Protein AF-A0A538R3Z0-F1 (afdb_monomer)

Solvent-accessible surface area (backbone atoms only — not comparable to full-atom values): 18218 Å² total; per-residue (Å²): 135,83,92,78,90,79,85,87,77,85,82,79,82,85,80,92,72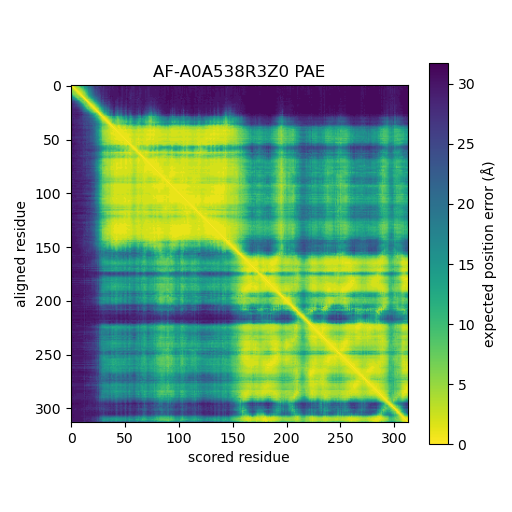,84,66,80,80,66,87,69,84,68,74,84,75,52,70,75,68,69,69,97,77,44,57,87,63,19,39,59,37,42,26,70,72,42,44,21,70,62,38,17,67,48,94,92,47,55,20,50,65,86,34,90,56,32,32,62,44,52,40,42,30,46,73,50,26,49,69,24,79,28,90,90,42,80,92,33,25,27,28,32,60,52,34,35,91,61,9,45,54,50,28,22,52,68,59,36,97,80,53,95,59,48,38,40,72,98,54,76,67,67,55,69,70,59,52,49,46,52,35,52,27,19,46,70,46,50,34,57,39,91,90,46,71,70,73,78,84,66,88,64,65,48,59,78,54,53,69,47,39,21,38,83,86,68,52,78,55,69,80,78,73,59,34,75,42,50,58,72,44,46,35,30,43,28,27,27,76,49,49,96,88,48,60,65,88,73,60,62,61,31,35,33,46,43,32,50,78,53,48,100,70,80,64,68,80,76,29,26,38,53,62,30,86,88,48,98,56,24,43,42,30,64,53,44,78,35,95,84,37,57,76,51,102,90,43,51,30,31,29,39,31,79,48,67,41,45,66,51,41,47,33,27,34,81,91,43,77,86,50,69,47,79,41,73,30,61,55,34,29,35,33,39,33,59,35,42,43,86,44,97,88,83,49,80,45,56,82,48,83,75,58,52,34,38,32,28,88

pLDDT: mean 77.22, std 17.48, range [36.06, 98.38]

Radius of gyration: 29.26 Å; Cα contacts (8 Å, |Δi|>4): 611; chains: 1; bounding box: 74×96×67 Å

Secondary structure (DSSP, 8-state):
------------------------------TT---SSPPTTSHHHHIIIIIIIIIISSTT-STTTTSSSP-SSHHHHHHHHBT-B-SS-TTSBSB-TT-GGG-HHHHHHHT-TT-SSPSSTTSPPPPHHHHHHHHHHHHTT--SSTTPPPPP---PPPPPPPEEEEETTS-B--SSS-EEE-TTPEEEEEE----SSS-GGG--EEEEEE--S--SS-PPTTPEEPS-TTSSSTTEE--EE-TTPPEETTEE--EEEEEEPPSEEEEEETTEEEEEEEEE-TT-EEEEEEEE-SBTTTB---B----EEEEE-

Mean predicted aligned error: 13.79 Å

Structure (mmCIF, N/CA/C/O backbone):
data_AF-A0A538R3Z0-F1
#
_entry.id   AF-A0A538R3Z0-F1
#
loop_
_atom_site.group_PDB
_atom_site.id
_atom_site.type_symbol
_atom_site.label_atom_id
_atom_site.label_alt_id
_atom_site.label_comp_id
_atom_site.label_asym_id
_atom_site.label_entity_id
_atom_site.label_seq_id
_atom_site.pdbx_PDB_ins_code
_atom_site.Cartn_x
_atom_site.Cartn_y
_atom_site.Cartn_z
_atom_site.occupancy
_atom_site.B_iso_or_equiv
_atom_site.auth_seq_id
_atom_site.auth_comp_id
_atom_site.auth_asym_id
_atom_site.auth_atom_id
_atom_site.pdbx_PDB_model_num
ATOM 1 N N . MET A 1 1 ? 38.428 80.169 -10.957 1.00 36.06 1 MET A N 1
ATOM 2 C CA . MET A 1 1 ? 37.911 79.569 -12.207 1.00 36.06 1 MET A CA 1
ATOM 3 C C . MET A 1 1 ? 37.823 78.062 -12.014 1.00 36.06 1 MET A C 1
ATOM 5 O O . MET A 1 1 ? 38.813 77.481 -11.608 1.00 36.06 1 MET A O 1
ATOM 9 N N . ARG A 1 2 ? 36.635 77.493 -12.267 1.00 36.91 2 ARG A N 1
ATOM 10 C CA . ARG A 1 2 ? 36.299 76.063 -12.445 1.00 36.91 2 ARG A CA 1
ATOM 11 C C . ARG A 1 2 ? 36.835 75.058 -11.411 1.00 36.91 2 ARG A C 1
ATOM 13 O O . ARG A 1 2 ? 37.917 74.509 -11.563 1.00 36.91 2 ARG A O 1
ATOM 20 N N . ALA A 1 3 ? 35.980 74.730 -10.442 1.00 37.94 3 ALA A N 1
ATOM 21 C CA . ALA A 1 3 ? 35.995 73.428 -9.788 1.00 37.94 3 ALA A CA 1
ATOM 22 C C . ALA A 1 3 ? 35.338 72.401 -10.727 1.00 37.94 3 ALA A C 1
ATOM 24 O O . ALA A 1 3 ? 34.204 72.603 -11.163 1.00 37.94 3 ALA A O 1
ATOM 25 N N . VAL A 1 4 ? 36.053 71.325 -11.052 1.00 44.25 4 VAL A N 1
ATOM 26 C CA . VAL A 1 4 ? 35.500 70.116 -11.671 1.00 44.25 4 VAL A CA 1
ATOM 27 C C . VAL A 1 4 ? 35.887 68.948 -10.779 1.00 44.25 4 VAL A C 1
ATOM 29 O O . VAL A 1 4 ? 37.048 68.777 -10.418 1.00 44.25 4 VAL A O 1
ATOM 32 N N . TRP A 1 5 ? 34.858 68.207 -10.395 1.00 42.44 5 TRP A N 1
ATOM 33 C CA . TRP A 1 5 ? 34.890 67.001 -9.589 1.00 42.44 5 TRP A CA 1
ATOM 34 C C . TRP A 1 5 ? 35.542 65.842 -10.350 1.00 42.44 5 TRP A C 1
ATOM 36 O O . TRP A 1 5 ? 35.228 65.633 -11.520 1.00 42.44 5 TRP A O 1
ATOM 46 N N . LEU A 1 6 ? 36.355 65.035 -9.665 1.00 37.78 6 LEU A N 1
ATOM 47 C CA . LEU A 1 6 ? 36.588 63.647 -10.058 1.00 37.78 6 LEU A CA 1
ATOM 48 C C . LEU A 1 6 ? 36.463 62.723 -8.844 1.00 37.78 6 LEU A C 1
ATOM 50 O O . LEU A 1 6 ? 36.950 63.022 -7.756 1.00 37.78 6 LEU A O 1
ATOM 54 N N . LEU A 1 7 ? 35.724 61.641 -9.086 1.00 39.56 7 LEU A N 1
ATOM 55 C CA . LEU A 1 7 ? 35.224 60.647 -8.148 1.00 39.56 7 LEU A CA 1
ATOM 56 C C . LEU A 1 7 ? 36.324 59.962 -7.327 1.00 39.56 7 LEU A C 1
ATOM 58 O O . LEU A 1 7 ? 37.359 59.558 -7.852 1.00 39.56 7 LEU A O 1
ATOM 62 N N . ALA A 1 8 ? 36.006 59.729 -6.055 1.00 43.22 8 ALA A N 1
ATOM 63 C CA . ALA A 1 8 ? 36.692 58.783 -5.191 1.00 43.22 8 ALA A CA 1
ATOM 64 C C . ALA A 1 8 ? 36.329 57.342 -5.590 1.00 43.22 8 ALA A C 1
ATOM 66 O O . ALA A 1 8 ? 35.176 56.931 -5.460 1.00 43.22 8 ALA A O 1
ATOM 67 N N . ALA A 1 9 ? 37.319 56.568 -6.032 1.00 41.00 9 ALA A N 1
ATOM 68 C CA . ALA A 1 9 ? 37.275 55.113 -5.974 1.00 41.00 9 ALA A CA 1
ATOM 69 C C . ALA A 1 9 ? 37.991 54.694 -4.684 1.00 41.00 9 ALA A C 1
ATOM 71 O O . ALA A 1 9 ? 39.196 54.903 -4.538 1.00 41.00 9 ALA A O 1
ATOM 72 N N . CYS A 1 10 ? 37.239 54.164 -3.719 1.00 40.28 10 CYS A N 1
ATOM 73 C CA . CYS A 1 10 ? 37.810 53.583 -2.513 1.00 40.28 10 CYS A CA 1
ATOM 74 C C . CYS A 1 10 ? 38.677 52.378 -2.889 1.00 40.28 10 CYS A C 1
ATOM 76 O O . CYS A 1 10 ? 38.174 51.345 -3.324 1.00 40.28 10 CYS A O 1
ATOM 78 N N . ALA A 1 11 ? 39.982 52.525 -2.682 1.00 49.78 11 ALA A N 1
ATOM 79 C CA . ALA A 1 11 ? 40.899 51.416 -2.517 1.00 49.78 11 ALA A CA 1
ATOM 80 C C . ALA A 1 11 ? 40.601 50.725 -1.176 1.00 49.78 11 ALA A C 1
ATOM 82 O O . ALA A 1 11 ? 40.641 51.370 -0.128 1.00 49.78 11 ALA A O 1
ATOM 83 N N . ALA A 1 12 ? 40.333 49.421 -1.206 1.00 36.16 12 ALA A N 1
ATOM 84 C CA . ALA A 1 12 ? 40.494 48.557 -0.044 1.00 36.16 12 ALA A CA 1
ATOM 85 C C . ALA A 1 12 ? 41.674 47.622 -0.321 1.00 36.16 12 ALA A C 1
ATOM 87 O O . ALA A 1 12 ? 41.620 46.774 -1.211 1.00 36.16 12 ALA A O 1
ATOM 88 N N . CYS A 1 13 ? 42.758 47.849 0.418 1.00 41.38 13 CYS A N 1
ATOM 89 C CA . CYS A 1 13 ? 43.937 46.999 0.456 1.00 41.38 13 CYS A CA 1
ATOM 90 C C . CYS A 1 13 ? 43.582 45.605 0.986 1.00 41.38 13 CYS A C 1
ATOM 92 O O . CYS A 1 13 ? 42.749 45.462 1.882 1.00 41.38 13 CYS A O 1
ATOM 94 N N . GLY A 1 14 ? 44.244 44.599 0.418 1.00 36.75 14 GLY A N 1
ATOM 95 C CA . GLY A 1 14 ? 44.091 43.201 0.778 1.00 36.75 14 GLY A CA 1
ATOM 96 C C . GLY A 1 14 ? 44.573 42.840 2.180 1.00 36.75 14 GLY A C 1
ATOM 97 O O . GLY A 1 14 ? 45.224 43.612 2.884 1.00 36.75 14 GLY A O 1
ATOM 98 N N . ASN A 1 15 ? 44.272 41.597 2.538 1.00 37.94 15 ASN A N 1
ATOM 99 C CA . ASN A 1 15 ? 45.074 40.843 3.478 1.00 37.94 15 ASN A CA 1
ATOM 100 C C . ASN A 1 15 ? 45.214 39.420 2.939 1.00 37.94 15 ASN A C 1
ATOM 102 O O . ASN A 1 15 ? 44.240 38.670 2.849 1.00 37.94 15 ASN A O 1
ATOM 106 N N . ASP A 1 16 ? 46.441 39.093 2.560 1.00 46.50 16 ASP A N 1
ATOM 107 C CA . ASP A 1 16 ? 46.867 37.794 2.080 1.00 46.50 16 ASP A CA 1
ATOM 108 C C . ASP A 1 16 ? 46.721 36.740 3.177 1.00 46.50 16 ASP A C 1
ATOM 110 O O . ASP A 1 16 ? 47.397 36.784 4.205 1.00 46.50 16 ASP A O 1
ATOM 114 N N . ARG A 1 17 ? 45.888 35.735 2.914 1.00 37.09 17 ARG A N 1
ATOM 115 C CA . ARG A 1 17 ? 46.180 34.340 3.256 1.00 37.09 17 ARG A CA 1
ATOM 116 C C . ARG A 1 17 ? 45.617 33.466 2.144 1.00 37.09 17 ARG A C 1
ATOM 118 O O . ARG A 1 17 ? 44.514 32.941 2.252 1.00 37.09 17 ARG A O 1
ATOM 125 N N . ALA A 1 18 ? 46.393 33.320 1.072 1.00 43.62 18 ALA A N 1
ATOM 126 C CA . ALA A 1 18 ? 46.257 32.174 0.188 1.00 43.62 18 ALA A CA 1
ATOM 127 C C . ALA A 1 18 ? 46.606 30.930 1.015 1.00 43.62 18 ALA A C 1
ATOM 129 O O . ALA A 1 18 ? 47.774 30.583 1.187 1.00 43.62 18 ALA A O 1
ATOM 130 N N . ALA A 1 19 ? 45.589 30.302 1.601 1.00 40.22 19 ALA A N 1
ATOM 131 C CA . ALA A 1 19 ? 45.695 28.886 1.892 1.00 40.22 19 ALA A CA 1
ATOM 132 C C . ALA A 1 19 ? 45.914 28.191 0.540 1.00 40.22 19 ALA A C 1
ATOM 134 O O . ALA A 1 19 ? 45.245 28.567 -0.429 1.00 40.22 19 ALA A O 1
ATOM 135 N N . PRO A 1 20 ? 46.849 27.234 0.426 1.00 39.47 20 PRO A N 1
ATOM 136 C CA . PRO A 1 20 ? 46.869 26.390 -0.751 1.00 39.47 20 PRO A CA 1
ATOM 137 C C . PRO A 1 20 ? 45.477 25.768 -0.838 1.00 39.47 20 PRO A C 1
ATOM 139 O O . PRO A 1 20 ? 45.013 25.155 0.126 1.00 39.47 20 PRO A O 1
ATOM 142 N N . VAL A 1 21 ? 44.792 25.995 -1.959 1.00 48.50 21 VAL A N 1
ATOM 143 C CA . VAL A 1 21 ? 43.693 25.127 -2.364 1.00 48.50 21 VAL A CA 1
ATOM 144 C C . VAL A 1 21 ? 44.371 23.776 -2.517 1.00 48.50 21 VAL A C 1
ATOM 146 O O . VAL A 1 21 ? 45.075 23.536 -3.493 1.00 48.50 21 VAL A O 1
ATOM 149 N N . GLY A 1 22 ? 44.312 22.964 -1.462 1.00 38.62 22 GLY A N 1
ATOM 150 C CA . GLY A 1 22 ? 44.536 21.546 -1.623 1.00 38.62 22 GLY A CA 1
ATOM 151 C C . GLY A 1 22 ? 43.524 21.111 -2.662 1.00 38.62 22 GLY A C 1
ATOM 152 O O . GLY A 1 22 ? 42.355 21.490 -2.551 1.00 38.62 22 GLY A O 1
ATOM 153 N N . ASP A 1 23 ? 43.991 20.402 -3.682 1.00 44.09 23 ASP A N 1
ATOM 154 C CA . ASP A 1 23 ? 43.126 19.577 -4.504 1.00 44.09 23 ASP A CA 1
ATOM 155 C C . ASP A 1 23 ? 42.416 18.629 -3.536 1.00 44.09 23 ASP A C 1
ATOM 157 O O . ASP A 1 23 ? 42.947 17.589 -3.152 1.00 44.09 23 ASP A O 1
ATOM 161 N N . ASP A 1 24 ? 41.267 19.066 -3.033 1.00 40.28 24 ASP A N 1
ATOM 162 C CA . ASP A 1 24 ? 40.292 18.199 -2.419 1.00 40.28 24 ASP A CA 1
ATOM 163 C C . ASP A 1 24 ? 39.728 17.414 -3.601 1.00 40.28 24 ASP A C 1
ATOM 165 O O . ASP A 1 24 ? 39.103 18.028 -4.477 1.00 40.28 24 ASP A O 1
ATOM 169 N N . PRO A 1 25 ? 39.970 16.096 -3.718 1.00 42.50 25 PRO A N 1
ATOM 170 C CA . PRO A 1 25 ? 39.191 15.277 -4.621 1.00 42.50 25 PRO A CA 1
ATOM 171 C C . PRO A 1 25 ? 37.816 15.150 -3.965 1.00 42.50 25 PRO A C 1
ATOM 173 O O . PRO A 1 25 ? 37.458 14.101 -3.429 1.00 42.50 25 PRO A O 1
ATOM 176 N N . GLY A 1 26 ? 37.080 16.263 -3.941 1.00 38.12 26 GLY A N 1
ATOM 177 C CA . GLY A 1 26 ? 35.678 16.282 -3.606 1.00 38.12 26 GLY A CA 1
ATOM 178 C C . GLY A 1 26 ? 35.036 15.263 -4.523 1.00 38.12 26 GLY A C 1
ATOM 179 O O . GLY A 1 26 ? 35.140 15.371 -5.743 1.00 38.12 26 GLY A O 1
ATOM 180 N N . SER A 1 27 ? 34.483 14.222 -3.916 1.00 48.69 27 SER A N 1
ATOM 181 C CA . SER A 1 27 ? 33.704 13.200 -4.589 1.00 48.69 27 SER A CA 1
ATOM 182 C C . SER A 1 27 ? 32.785 13.862 -5.611 1.00 48.69 27 SER A C 1
ATOM 184 O O . SER A 1 27 ? 31.963 14.702 -5.234 1.00 48.69 27 SER A O 1
ATOM 186 N N . ASP A 1 28 ? 32.920 13.450 -6.871 1.00 45.78 28 ASP A N 1
ATOM 187 C CA . ASP A 1 28 ? 31.998 13.666 -7.998 1.00 45.78 28 ASP A CA 1
ATOM 188 C C . ASP A 1 28 ? 30.597 13.061 -7.724 1.00 45.78 28 ASP A C 1
ATOM 190 O O . ASP A 1 28 ? 29.942 12.504 -8.601 1.00 45.78 28 ASP A O 1
ATOM 194 N N . ASP A 1 29 ? 30.098 13.154 -6.494 1.00 49.84 29 ASP A N 1
ATOM 195 C CA . ASP A 1 29 ? 28.774 12.699 -6.085 1.00 49.84 29 ASP A CA 1
ATOM 196 C C . ASP A 1 29 ? 27.734 13.772 -6.435 1.00 49.84 29 ASP A C 1
ATOM 198 O O . ASP A 1 29 ? 26.908 14.163 -5.609 1.00 49.84 29 ASP A O 1
ATOM 202 N N . ASP A 1 30 ? 27.756 14.271 -7.677 1.00 56.06 30 ASP A N 1
ATOM 203 C CA . ASP A 1 30 ? 26.537 14.837 -8.239 1.00 56.06 30 ASP A CA 1
ATOM 204 C C . ASP A 1 30 ? 25.605 13.655 -8.533 1.00 56.06 30 ASP A C 1
ATOM 206 O O . ASP A 1 30 ? 25.856 12.876 -9.459 1.00 56.06 30 ASP A O 1
ATOM 210 N N . PRO A 1 31 ? 24.497 13.491 -7.787 1.00 50.66 31 PRO A N 1
ATOM 211 C CA . PRO A 1 31 ? 23.559 12.423 -8.057 1.00 50.66 31 PRO A CA 1
ATOM 212 C C . PRO A 1 31 ? 22.945 12.564 -9.447 1.00 50.66 31 PRO A C 1
ATOM 214 O O . PRO A 1 31 ? 22.330 11.608 -9.884 1.00 50.66 31 PRO A O 1
ATOM 217 N N . LEU A 1 32 ? 23.077 13.684 -10.160 1.00 57.34 32 LEU A N 1
ATOM 218 C CA . LEU A 1 32 ? 22.638 13.871 -11.542 1.00 57.34 32 LEU A CA 1
ATOM 219 C C . LEU A 1 32 ? 23.733 13.602 -12.585 1.00 57.34 32 LEU A C 1
ATOM 221 O O . LEU A 1 32 ? 23.392 13.514 -13.767 1.00 57.34 32 LEU A O 1
ATOM 225 N N . ALA A 1 33 ? 24.993 13.418 -12.180 1.00 62.31 33 ALA A N 1
ATOM 226 C CA . ALA A 1 33 ? 26.071 13.109 -13.108 1.00 62.31 33 ALA A CA 1
ATOM 227 C C . ALA A 1 33 ? 25.805 11.781 -13.829 1.00 62.31 33 ALA A C 1
ATOM 229 O O . ALA A 1 33 ? 25.334 10.792 -13.251 1.00 62.31 33 ALA A O 1
ATOM 230 N N . VAL A 1 34 ? 26.093 11.782 -15.126 1.00 64.38 34 VAL A N 1
ATOM 231 C CA . VAL A 1 34 ? 26.069 10.606 -15.993 1.00 64.38 34 VAL A CA 1
ATOM 232 C C . VAL A 1 34 ? 27.496 10.413 -16.472 1.00 64.38 34 VAL A C 1
ATOM 234 O O . VAL A 1 34 ? 28.103 11.357 -16.969 1.00 64.38 34 VAL A O 1
ATOM 237 N N . SER A 1 35 ? 28.041 9.212 -16.292 1.00 66.94 35 SER A N 1
ATOM 238 C CA . SER A 1 35 ? 29.385 8.897 -16.778 1.00 66.94 35 SER A CA 1
ATOM 239 C C . SER A 1 35 ? 29.469 9.073 -18.298 1.00 66.94 35 SER A C 1
ATOM 241 O O . SER A 1 35 ? 28.576 8.625 -19.017 1.00 66.94 35 SER A O 1
ATOM 243 N N . ASP A 1 36 ? 30.568 9.648 -18.794 1.00 70.19 36 ASP A N 1
ATOM 244 C CA . ASP A 1 36 ? 30.838 9.780 -20.236 1.00 70.19 36 ASP A CA 1
ATOM 245 C C . ASP A 1 36 ? 30.996 8.420 -20.948 1.00 70.19 36 ASP A C 1
ATOM 247 O O . ASP A 1 36 ? 30.851 8.325 -22.169 1.00 70.19 36 ASP A O 1
ATOM 251 N N . ALA A 1 37 ? 31.278 7.349 -20.196 1.00 78.25 37 ALA A N 1
ATOM 252 C CA . ALA A 1 37 ? 31.388 5.980 -20.694 1.00 78.25 37 ALA A CA 1
ATOM 253 C C . ALA A 1 37 ? 30.693 5.005 -19.724 1.00 78.25 37 ALA A C 1
ATOM 255 O O . ALA A 1 37 ? 31.366 4.294 -18.968 1.00 78.25 37 ALA A O 1
ATOM 256 N N . PRO A 1 38 ? 29.348 4.965 -19.712 1.00 82.81 38 PRO A N 1
ATOM 257 C CA . PRO A 1 38 ? 28.616 4.161 -18.749 1.00 82.81 38 PRO A CA 1
ATOM 258 C C . PRO A 1 38 ? 28.855 2.665 -19.014 1.00 82.81 38 PRO A C 1
ATOM 260 O O . PRO A 1 38 ? 28.851 2.230 -20.172 1.00 82.81 38 PRO A O 1
ATOM 263 N N . PRO A 1 39 ? 29.058 1.841 -17.971 1.00 84.50 39 PRO A N 1
ATOM 264 C CA . PRO A 1 39 ? 29.275 0.413 -18.158 1.00 84.50 39 PRO A CA 1
ATOM 265 C C . PRO A 1 39 ? 28.088 -0.261 -18.862 1.00 84.50 39 PRO A C 1
ATOM 267 O O . PRO A 1 39 ? 26.940 0.024 -18.506 1.00 84.50 39 PRO A O 1
ATOM 270 N N . PRO A 1 40 ? 28.326 -1.177 -19.820 1.00 88.12 40 PRO A N 1
ATOM 271 C CA . PRO A 1 40 ? 27.247 -1.845 -20.538 1.00 88.12 40 PRO A CA 1
ATOM 272 C C . PRO A 1 40 ? 26.260 -2.548 -19.600 1.00 88.12 40 PRO A C 1
ATOM 274 O O . PRO A 1 40 ? 26.663 -3.290 -18.706 1.00 88.12 40 PRO A O 1
ATOM 277 N N . GLY A 1 41 ? 24.965 -2.318 -19.812 1.00 87.69 41 GLY A N 1
ATOM 278 C CA . GLY A 1 41 ? 23.885 -2.889 -19.000 1.00 87.69 41 GLY A CA 1
ATOM 279 C C . GLY A 1 41 ? 23.646 -2.194 -17.655 1.00 87.69 41 GLY A C 1
ATOM 280 O O . GLY A 1 41 ? 22.739 -2.590 -16.929 1.00 87.69 41 GLY A O 1
ATOM 281 N N . SER A 1 42 ? 24.413 -1.153 -17.319 1.00 90.06 42 SER A N 1
ATOM 282 C CA . SER A 1 42 ? 24.097 -0.272 -16.189 1.00 90.06 42 SER A CA 1
ATOM 283 C C . SER A 1 42 ? 22.867 0.594 -16.474 1.00 90.06 42 SER A C 1
ATOM 285 O O . SER A 1 42 ? 22.466 0.758 -17.630 1.00 90.06 42 SER A O 1
ATOM 287 N N . LEU A 1 43 ? 22.279 1.194 -15.434 1.00 92.44 43 LEU A N 1
ATOM 288 C CA . LEU A 1 43 ? 21.173 2.129 -15.635 1.00 92.44 43 LEU A CA 1
ATOM 289 C C . LEU A 1 43 ? 21.614 3.347 -16.454 1.00 92.44 43 LEU A C 1
ATOM 291 O O . LEU A 1 43 ? 20.865 3.792 -17.320 1.00 92.44 43 LEU A O 1
ATOM 295 N N . ASP A 1 44 ? 22.826 3.849 -16.220 1.00 90.38 44 ASP A N 1
ATOM 296 C CA . ASP A 1 44 ? 23.375 4.997 -16.949 1.00 90.38 44 ASP A CA 1
ATOM 297 C C . ASP A 1 44 ? 23.566 4.703 -18.452 1.00 90.38 44 ASP A C 1
ATOM 299 O O . ASP A 1 44 ? 23.471 5.611 -19.273 1.00 90.38 44 ASP A O 1
ATOM 303 N N . ASP A 1 45 ? 23.760 3.437 -18.836 1.00 91.69 45 ASP A N 1
ATOM 304 C CA . ASP A 1 45 ? 23.814 2.989 -20.236 1.00 91.69 45 ASP A CA 1
ATOM 305 C C . ASP A 1 45 ? 22.409 2.710 -20.811 1.00 91.69 45 ASP A C 1
ATOM 307 O O . ASP A 1 45 ? 22.063 3.127 -21.921 1.00 91.69 45 ASP A O 1
ATOM 311 N N . LEU A 1 46 ? 21.550 2.029 -20.048 1.00 94.94 46 LEU A N 1
ATOM 312 C CA . LEU A 1 46 ? 20.195 1.665 -20.477 1.00 94.94 46 LEU A CA 1
ATOM 313 C C . LEU A 1 46 ? 19.267 2.876 -20.594 1.00 94.94 46 LEU A C 1
ATOM 315 O O . LEU A 1 46 ? 18.401 2.908 -21.472 1.00 94.94 46 LEU A O 1
ATOM 319 N N . HIS A 1 47 ? 19.431 3.879 -19.735 1.00 93.81 47 HIS A N 1
ATOM 320 C CA . HIS A 1 47 ? 18.576 5.060 -19.697 1.00 93.81 47 HIS A CA 1
ATOM 321 C C . HIS A 1 47 ? 18.567 5.829 -21.025 1.00 93.81 47 HIS A C 1
ATOM 323 O O . HIS A 1 47 ? 17.496 5.902 -21.633 1.00 93.81 47 HIS A O 1
ATOM 329 N N . PRO A 1 48 ? 19.698 6.331 -21.556 1.00 90.88 48 PRO A N 1
ATOM 330 C CA . PRO A 1 48 ? 19.695 7.047 -22.827 1.00 90.88 48 PRO A CA 1
ATOM 331 C C . PRO A 1 48 ? 19.347 6.138 -24.012 1.00 90.88 48 PRO A C 1
ATOM 333 O O . PRO A 1 48 ? 18.809 6.614 -25.014 1.00 90.88 48 PRO A O 1
ATOM 336 N N . ARG A 1 49 ? 19.628 4.828 -23.935 1.00 91.94 49 ARG A N 1
ATOM 337 C CA . ARG A 1 49 ? 19.310 3.878 -25.014 1.00 91.94 49 ARG A CA 1
ATOM 338 C C . ARG A 1 49 ? 17.826 3.540 -25.097 1.00 91.94 49 ARG A C 1
ATOM 340 O O . ARG A 1 49 ? 17.327 3.385 -26.209 1.00 91.94 49 ARG A O 1
ATOM 347 N N . ILE A 1 50 ? 17.146 3.450 -23.957 1.00 94.56 50 ILE A N 1
ATOM 348 C CA . ILE A 1 50 ? 15.800 2.882 -23.846 1.00 94.56 50 ILE A CA 1
ATOM 349 C C . ILE A 1 50 ? 14.846 3.877 -23.178 1.00 94.56 50 ILE A C 1
ATOM 351 O O . ILE A 1 50 ? 13.936 4.388 -23.830 1.00 94.56 50 ILE A O 1
ATOM 355 N N . LEU A 1 51 ? 15.049 4.170 -21.890 1.00 93.50 51 LEU A N 1
ATOM 356 C CA . LEU A 1 51 ? 14.073 4.887 -21.059 1.00 93.50 51 LEU A CA 1
ATOM 357 C C . LEU A 1 51 ? 13.874 6.337 -21.511 1.00 93.50 51 LEU A C 1
ATOM 359 O O . LEU A 1 51 ? 12.741 6.773 -21.701 1.00 93.50 51 LEU A O 1
ATOM 363 N N . ALA A 1 52 ? 14.958 7.065 -21.773 1.00 90.75 52 ALA A N 1
ATOM 364 C CA . ALA A 1 52 ? 14.887 8.414 -22.317 1.00 90.75 52 ALA A CA 1
ATOM 365 C C . ALA A 1 52 ? 14.180 8.412 -23.677 1.00 90.75 52 ALA A C 1
ATOM 367 O O . ALA A 1 52 ? 13.248 9.172 -23.901 1.00 90.75 52 ALA A O 1
ATOM 368 N N . LYS A 1 53 ? 14.552 7.514 -24.590 1.00 89.94 53 LYS A N 1
ATOM 369 C CA . LYS A 1 53 ? 13.984 7.512 -25.948 1.00 89.94 53 LYS A CA 1
ATOM 370 C C . LYS A 1 53 ? 12.513 7.117 -25.999 1.00 89.94 53 LYS A C 1
ATOM 372 O O . LYS A 1 53 ? 11.812 7.559 -26.900 1.00 89.94 53 LYS A O 1
ATOM 377 N N . ARG A 1 54 ? 12.062 6.253 -25.087 1.00 91.44 54 ARG A N 1
ATOM 378 C CA . ARG A 1 54 ? 10.739 5.615 -25.170 1.00 91.44 54 ARG A CA 1
ATOM 379 C C . ARG A 1 54 ? 9.764 6.073 -24.089 1.00 91.44 54 ARG A C 1
ATOM 381 O O . ARG A 1 54 ? 8.569 5.858 -24.262 1.00 91.44 54 ARG A O 1
ATOM 388 N N . CYS A 1 55 ? 10.240 6.719 -23.020 1.00 89.94 55 CYS A N 1
ATOM 389 C CA . CYS A 1 55 ? 9.413 7.055 -21.856 1.00 89.94 55 CYS A CA 1
ATOM 390 C C . CYS A 1 55 ? 9.461 8.532 -21.416 1.00 89.94 55 CYS A C 1
ATOM 392 O O . CYS A 1 55 ? 8.459 9.006 -20.878 1.00 89.94 55 CYS A O 1
ATOM 394 N N . SER A 1 56 ? 10.568 9.268 -21.608 1.00 89.94 56 SER A N 1
ATOM 395 C CA . SER A 1 56 ? 10.737 10.603 -20.983 1.00 89.94 56 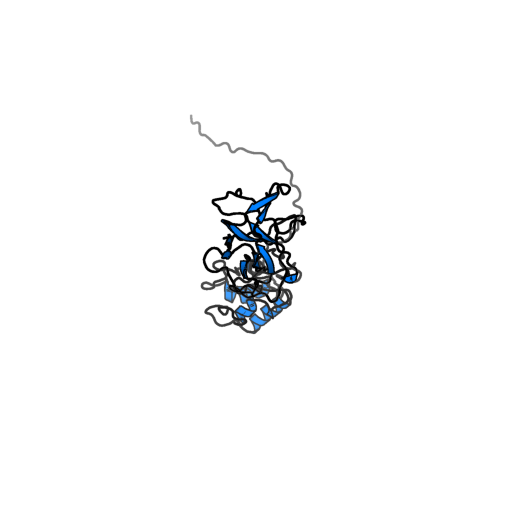SER A CA 1
ATOM 396 C C . SER A 1 56 ? 11.382 11.707 -21.836 1.00 89.94 56 SER A C 1
ATOM 398 O O . SER A 1 56 ? 11.206 12.886 -21.553 1.00 89.94 56 SER A O 1
ATOM 400 N N . GLY A 1 57 ? 12.124 11.378 -22.885 1.00 76.38 57 GLY A N 1
ATOM 401 C CA . GLY A 1 57 ? 13.040 12.300 -23.568 1.00 76.38 57 GLY A CA 1
ATOM 402 C C . GLY A 1 57 ? 12.488 13.003 -24.808 1.00 76.38 57 GLY A C 1
ATOM 403 O O . GLY A 1 57 ? 13.249 13.682 -25.494 1.00 76.38 57 GLY A O 1
ATOM 404 N N . GLN A 1 58 ? 11.203 12.841 -25.143 1.00 73.19 58 GLN A N 1
ATOM 405 C CA . GLN A 1 58 ? 10.597 13.419 -26.350 1.00 73.19 58 GLN A CA 1
ATOM 406 C C . GLN A 1 58 ? 9.228 14.060 -26.063 1.00 73.19 58 GLN A C 1
ATOM 408 O O . GLN A 1 58 ? 8.505 13.588 -25.180 1.00 73.19 58 GLN A O 1
ATOM 413 N N . PRO A 1 59 ? 8.837 15.117 -26.805 1.00 66.56 59 PRO A N 1
ATOM 414 C CA . PRO A 1 59 ? 7.496 15.691 -26.719 1.00 66.56 59 PRO A CA 1
ATOM 415 C C . PRO A 1 59 ? 6.410 14.633 -26.958 1.00 66.56 59 PRO A C 1
ATOM 417 O O . PRO A 1 59 ? 6.485 13.876 -27.921 1.00 66.56 59 PRO A O 1
ATOM 420 N N . GLY A 1 60 ? 5.400 14.589 -26.085 1.00 71.00 60 GLY A N 1
ATOM 421 C CA . GLY A 1 60 ? 4.330 13.582 -26.118 1.00 71.00 60 GLY A CA 1
ATOM 422 C C . GLY A 1 60 ? 4.565 12.367 -25.213 1.00 71.00 60 GLY A C 1
ATOM 423 O O . GLY A 1 60 ? 3.631 11.603 -24.992 1.00 71.00 60 GLY A O 1
ATOM 424 N N . LEU A 1 61 ? 5.764 12.211 -24.639 1.00 80.44 61 LEU A N 1
ATOM 425 C CA . LEU A 1 61 ? 6.043 11.206 -23.611 1.00 80.44 61 LEU A CA 1
ATOM 426 C C . LEU A 1 61 ? 5.733 11.741 -22.203 1.00 80.44 61 LEU A C 1
ATOM 428 O O . LEU A 1 61 ? 5.844 12.939 -21.940 1.00 80.44 61 LEU A O 1
ATOM 432 N N . CYS A 1 62 ? 5.338 10.847 -21.293 1.00 84.12 62 CYS A N 1
ATOM 433 C CA . CYS A 1 62 ? 4.729 11.232 -20.015 1.00 84.12 62 CYS A CA 1
ATOM 434 C C . CYS A 1 62 ? 5.717 11.320 -18.836 1.00 84.12 62 CYS A C 1
ATOM 436 O O . CYS A 1 62 ? 5.527 12.132 -17.934 1.00 84.12 62 CYS A O 1
ATOM 438 N N . HIS A 1 63 ? 6.789 10.526 -18.817 1.00 90.44 63 HIS A N 1
ATOM 439 C CA . HIS A 1 63 ? 7.626 10.357 -17.621 1.00 90.44 63 HIS A CA 1
ATOM 440 C C . HIS A 1 63 ? 8.794 11.350 -17.530 1.00 90.44 63 HIS A C 1
ATOM 442 O O . HIS A 1 63 ? 9.918 10.984 -17.200 1.00 90.44 63 HIS A O 1
ATOM 448 N N . ASN A 1 64 ? 8.553 12.619 -17.847 1.00 84.88 64 ASN A N 1
ATOM 449 C CA . ASN A 1 64 ? 9.573 13.675 -17.903 1.00 84.88 64 ASN A CA 1
ATOM 450 C C . ASN A 1 64 ? 9.472 14.695 -16.754 1.00 84.88 64 ASN A C 1
ATOM 452 O O . ASN A 1 64 ? 10.009 15.797 -16.852 1.00 84.88 64 ASN A O 1
ATOM 456 N N . GLY A 1 65 ? 8.748 14.343 -15.689 1.00 80.88 65 GLY A N 1
ATOM 457 C CA . GLY A 1 65 ? 8.430 15.225 -14.564 1.00 80.88 65 GLY A CA 1
ATOM 458 C C . GLY A 1 65 ? 7.024 15.826 -14.619 1.00 80.88 65 GLY A C 1
ATOM 459 O O . GLY A 1 65 ? 6.597 16.430 -13.643 1.00 80.88 65 GLY A O 1
ATOM 460 N N . GLN A 1 66 ? 6.281 15.638 -15.717 1.00 80.94 66 GLN A N 1
ATOM 461 C CA . GLN A 1 66 ? 4.842 15.938 -15.756 1.00 80.94 66 GLN A CA 1
ATOM 462 C C . GLN A 1 66 ? 4.003 14.855 -15.060 1.00 80.94 66 GLN A C 1
ATOM 464 O O . GLN A 1 66 ? 2.972 15.161 -14.467 1.00 80.94 66 GLN A O 1
ATOM 469 N N . PHE A 1 67 ? 4.454 13.598 -15.113 1.00 78.62 67 PHE A N 1
ATOM 470 C CA . PHE A 1 67 ? 3.820 12.461 -14.451 1.00 78.62 67 PHE A CA 1
ATOM 471 C C . PHE A 1 67 ? 4.853 11.630 -13.685 1.00 78.62 67 PHE A C 1
ATOM 473 O O . PHE A 1 67 ? 5.992 11.471 -14.126 1.00 78.62 67 PHE A O 1
ATOM 480 N N . GLU A 1 68 ? 4.428 11.074 -12.554 1.00 80.69 68 GLU A N 1
ATOM 481 C CA . GLU A 1 68 ? 5.204 10.125 -11.754 1.00 80.69 68 GLU A CA 1
ATOM 482 C C . GLU A 1 68 ? 5.149 8.701 -12.351 1.00 80.69 68 GLU A C 1
ATOM 484 O O . GLU A 1 68 ? 4.088 8.291 -12.832 1.00 80.69 68 GLU A O 1
ATOM 489 N N . PRO A 1 69 ? 6.237 7.902 -12.292 1.00 88.31 69 PRO A N 1
ATOM 490 C CA . PRO A 1 69 ? 7.606 8.274 -11.907 1.00 88.31 69 PRO A CA 1
ATOM 491 C C . PRO A 1 69 ? 8.272 9.252 -12.881 1.00 88.31 69 PRO A C 1
ATOM 493 O O . PRO A 1 69 ? 8.042 9.172 -14.089 1.00 88.31 69 PRO A O 1
ATOM 496 N N . ASN A 1 70 ? 9.161 10.109 -12.372 1.00 88.81 70 ASN A N 1
ATOM 497 C CA . ASN A 1 70 ? 10.033 10.927 -13.214 1.00 88.81 70 ASN A CA 1
ATOM 498 C C . ASN A 1 70 ? 11.255 10.125 -13.696 1.00 88.81 70 ASN A C 1
ATOM 500 O O . ASN A 1 70 ? 12.097 9.715 -12.900 1.00 88.81 70 ASN A O 1
ATOM 504 N N . LEU A 1 71 ? 11.360 9.929 -15.011 1.00 92.69 71 LEU A N 1
ATOM 505 C CA . LEU A 1 71 ? 12.406 9.148 -15.675 1.00 92.69 71 LEU A CA 1
ATOM 506 C C . LEU A 1 71 ? 13.298 10.022 -16.577 1.00 92.69 71 LEU A C 1
ATOM 508 O O . LEU A 1 71 ? 13.917 9.518 -17.516 1.00 92.69 71 LEU A O 1
ATOM 512 N N . SER A 1 72 ? 13.332 11.343 -16.376 1.00 88.56 72 SER A N 1
ATOM 513 C CA . SER A 1 72 ? 14.028 12.274 -17.282 1.00 88.56 72 SER A CA 1
ATOM 514 C C . SER A 1 72 ? 15.554 12.140 -17.266 1.00 88.56 72 SER A C 1
ATOM 516 O O . SER A 1 72 ? 16.198 12.405 -18.278 1.00 88.56 72 SER A O 1
ATOM 518 N N . THR A 1 73 ? 16.133 11.664 -16.163 1.00 87.50 73 THR A N 1
ATOM 519 C CA . THR A 1 73 ? 17.572 11.381 -16.024 1.00 87.50 73 THR A CA 1
ATOM 520 C C . THR A 1 73 ? 17.792 9.988 -15.424 1.00 87.50 73 THR A C 1
ATOM 522 O O . THR A 1 73 ? 16.859 9.444 -14.815 1.00 87.50 73 THR A O 1
ATOM 525 N N . PRO A 1 74 ? 18.994 9.388 -15.547 1.00 88.06 74 PRO A N 1
ATOM 526 C CA . PRO A 1 74 ? 19.307 8.124 -14.873 1.00 88.06 74 PRO A CA 1
ATOM 527 C C . PRO A 1 74 ? 19.130 8.230 -13.357 1.00 88.06 74 PRO A C 1
ATOM 529 O O . PRO A 1 74 ? 18.570 7.342 -12.723 1.00 88.06 74 PRO A O 1
ATOM 532 N N . ALA A 1 75 ? 19.507 9.376 -12.795 1.00 84.75 75 ALA A N 1
ATOM 533 C CA . ALA A 1 75 ? 19.349 9.698 -11.387 1.00 84.75 75 ALA A CA 1
ATOM 534 C C . ALA A 1 75 ? 17.910 9.670 -10.895 1.00 84.75 75 ALA A C 1
ATOM 536 O O . ALA A 1 75 ? 17.591 9.002 -9.913 1.00 84.75 75 ALA A O 1
ATOM 537 N N . LEU A 1 76 ? 17.043 10.403 -11.592 1.00 86.44 76 LEU A N 1
ATOM 538 C CA . LEU A 1 76 ? 15.634 10.486 -11.249 1.00 86.44 76 LEU A CA 1
ATOM 539 C C . LEU A 1 76 ? 14.983 9.127 -11.486 1.00 86.44 76 LEU A C 1
ATOM 541 O O . LEU A 1 76 ? 14.310 8.616 -10.602 1.00 86.44 76 LEU A O 1
ATOM 545 N N . THR A 1 77 ? 15.308 8.465 -12.597 1.00 91.19 77 THR A N 1
ATOM 546 C CA . THR A 1 77 ? 14.878 7.087 -12.844 1.00 91.19 77 THR A CA 1
ATOM 547 C C . THR A 1 77 ? 15.201 6.192 -11.654 1.00 91.19 77 THR A C 1
ATOM 549 O O . THR A 1 77 ? 14.294 5.588 -11.091 1.00 91.19 77 THR A O 1
ATOM 552 N N . TYR A 1 78 ? 16.464 6.161 -11.225 1.00 89.62 78 TYR A N 1
ATOM 553 C CA . TYR A 1 78 ? 16.910 5.355 -10.095 1.00 89.62 78 TYR A CA 1
ATOM 554 C C . TYR A 1 78 ? 16.121 5.678 -8.823 1.00 89.62 78 TYR A C 1
ATOM 556 O O . TYR A 1 78 ? 15.521 4.790 -8.217 1.00 89.62 78 TYR A O 1
ATOM 564 N N . ALA A 1 79 ? 16.059 6.965 -8.469 1.00 84.94 79 ALA A N 1
ATOM 565 C CA . ALA A 1 79 ? 15.424 7.454 -7.252 1.00 84.94 79 ALA A CA 1
ATOM 566 C C . ALA A 1 79 ? 13.909 7.203 -7.202 1.00 84.94 79 ALA A C 1
ATOM 568 O O . ALA A 1 79 ? 13.365 7.035 -6.110 1.00 84.94 79 ALA A O 1
ATOM 569 N N . TYR A 1 80 ? 13.229 7.169 -8.351 1.00 87.00 80 TYR A N 1
ATOM 570 C CA . TYR A 1 80 ? 11.772 7.050 -8.436 1.00 87.00 80 TYR A CA 1
ATOM 571 C C . TYR A 1 80 ? 11.259 5.636 -8.726 1.00 87.00 80 TYR A C 1
ATOM 573 O O . TYR A 1 80 ? 10.052 5.401 -8.574 1.00 87.00 80 TYR A O 1
ATOM 581 N N . VAL A 1 81 ? 12.116 4.690 -9.127 1.00 91.31 81 VAL A N 1
ATOM 582 C CA . VAL A 1 81 ? 11.670 3.324 -9.467 1.00 91.31 81 VAL A CA 1
ATOM 583 C C . VAL A 1 81 ? 12.328 2.221 -8.650 1.00 91.31 81 VAL A C 1
ATOM 585 O O . VAL A 1 81 ? 11.647 1.246 -8.330 1.00 91.31 81 VAL A O 1
ATOM 588 N N . VAL A 1 82 ? 13.605 2.339 -8.286 1.00 91.31 82 VAL A N 1
ATOM 589 C CA . VAL A 1 82 ? 14.316 1.234 -7.631 1.00 91.31 82 VAL A CA 1
ATOM 590 C C . VAL A 1 82 ? 13.980 1.210 -6.145 1.00 91.31 82 VAL A C 1
ATOM 592 O O . VAL A 1 82 ? 14.192 2.194 -5.440 1.00 91.31 82 VAL A O 1
ATOM 595 N N . GLY A 1 83 ? 13.415 0.095 -5.672 1.00 85.50 83 GLY A N 1
ATOM 596 C CA . GLY A 1 83 ? 12.975 -0.028 -4.280 1.00 85.50 83 GLY A CA 1
ATOM 597 C C . GLY A 1 83 ? 11.826 0.923 -3.940 1.00 85.50 83 GLY A C 1
ATOM 598 O O . GLY A 1 83 ? 11.766 1.450 -2.834 1.00 85.50 83 GLY A O 1
ATOM 599 N N . ARG A 1 84 ? 10.962 1.237 -4.916 1.00 84.81 84 ARG A N 1
ATOM 600 C CA . ARG A 1 84 ? 9.816 2.134 -4.715 1.00 84.81 84 ARG A CA 1
ATOM 601 C C . ARG A 1 84 ? 8.495 1.389 -4.832 1.00 84.81 84 ARG A C 1
ATOM 603 O O . ARG A 1 84 ? 8.318 0.689 -5.829 1.00 84.81 84 ARG A O 1
ATOM 610 N N . PRO A 1 85 ? 7.552 1.585 -3.898 1.00 81.31 85 PRO A N 1
ATOM 611 C CA . PRO A 1 85 ? 6.189 1.081 -4.004 1.00 81.31 85 PRO A CA 1
ATOM 612 C C . PRO A 1 85 ? 5.520 1.436 -5.330 1.00 81.31 85 PRO A C 1
ATOM 614 O O . PRO A 1 85 ? 5.638 2.555 -5.852 1.00 81.31 85 PRO A O 1
ATOM 617 N N . SER A 1 86 ? 4.783 0.485 -5.891 1.00 84.69 86 SER A N 1
ATOM 618 C CA . SER A 1 86 ? 3.873 0.775 -6.989 1.00 84.69 86 SER A CA 1
ATOM 619 C C . SER A 1 86 ? 2.555 1.321 -6.452 1.00 84.69 86 SER A C 1
ATOM 621 O O . SER A 1 86 ? 1.969 0.774 -5.528 1.00 84.69 86 SER A O 1
ATOM 623 N N . ILE A 1 87 ? 2.058 2.385 -7.083 1.00 81.56 87 ILE A N 1
ATOM 624 C CA . ILE A 1 87 ? 0.739 2.959 -6.769 1.00 81.56 87 ILE A CA 1
ATOM 625 C C . ILE A 1 87 ? -0.378 2.104 -7.389 1.00 81.56 87 ILE A C 1
ATOM 627 O O . ILE A 1 87 ? -1.496 2.062 -6.892 1.00 81.56 87 ILE A O 1
ATOM 631 N N . GLU A 1 88 ? -0.086 1.410 -8.489 1.00 84.00 88 GLU A N 1
ATOM 632 C CA . GLU A 1 88 ? -1.070 0.589 -9.201 1.00 84.00 88 GLU A CA 1
ATOM 633 C C . GLU A 1 88 ? -1.157 -0.845 -8.666 1.00 84.00 88 GLU A C 1
ATOM 635 O O . GLU A 1 88 ? -2.194 -1.499 -8.779 1.00 84.00 88 GLU A O 1
ATOM 640 N N . LYS A 1 89 ? -0.048 -1.356 -8.130 1.00 85.44 89 LYS A N 1
ATOM 641 C CA . LYS A 1 89 ? 0.086 -2.717 -7.606 1.00 85.44 89 LYS A CA 1
ATOM 642 C C . LYS A 1 89 ? 0.649 -2.618 -6.202 1.00 85.44 89 LYS A C 1
ATOM 644 O O . LYS A 1 89 ? 1.861 -2.644 -6.028 1.00 85.44 89 LYS A O 1
ATOM 649 N N . LEU A 1 90 ? -0.246 -2.446 -5.237 1.00 75.56 90 LEU A N 1
ATOM 650 C CA . LEU A 1 90 ? 0.102 -2.169 -3.841 1.00 75.56 90 LEU A CA 1
ATOM 651 C C . LEU A 1 90 ? 0.914 -3.303 -3.189 1.00 75.56 90 LEU A C 1
ATOM 653 O O . LEU A 1 90 ? 1.590 -3.080 -2.201 1.00 75.56 90 LEU A O 1
ATOM 657 N N . ASP A 1 91 ? 0.927 -4.495 -3.785 1.00 74.31 91 ASP A N 1
ATOM 658 C CA . ASP A 1 91 ? 1.702 -5.658 -3.350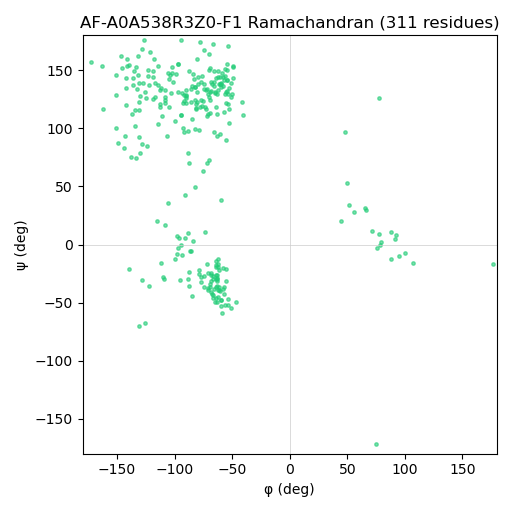 1.00 74.31 91 ASP A CA 1
ATOM 659 C C . ASP A 1 91 ? 3.101 -5.761 -3.997 1.00 74.31 91 ASP A C 1
ATOM 661 O O . ASP A 1 91 ? 3.778 -6.784 -3.858 1.00 74.31 91 ASP A O 1
ATOM 665 N N . ARG A 1 92 ? 3.538 -4.759 -4.780 1.00 83.88 92 ARG A N 1
ATOM 666 C CA . ARG A 1 92 ? 4.777 -4.833 -5.578 1.00 83.88 92 ARG A CA 1
ATOM 667 C C . ARG A 1 92 ? 5.579 -3.535 -5.626 1.00 83.88 92 ARG A C 1
ATOM 669 O O . ARG A 1 92 ? 5.048 -2.427 -5.608 1.00 83.88 92 ARG A O 1
ATOM 676 N N . LEU A 1 93 ? 6.886 -3.689 -5.835 1.00 87.88 93 LEU A N 1
ATOM 677 C CA . LEU A 1 93 ? 7.794 -2.585 -6.142 1.00 87.88 93 LEU A CA 1
ATOM 678 C C . LEU A 1 93 ? 7.786 -2.262 -7.645 1.00 87.88 93 LEU A C 1
ATOM 680 O O . LEU A 1 93 ? 7.677 -3.151 -8.494 1.00 87.88 93 LEU A O 1
ATOM 684 N N . ARG A 1 94 ? 7.964 -0.980 -7.985 1.00 92.50 94 ARG A N 1
ATOM 685 C CA . ARG A 1 94 ? 8.179 -0.488 -9.356 1.00 92.50 94 ARG A CA 1
ATOM 686 C C . ARG A 1 94 ? 9.350 -1.228 -10.003 1.00 92.50 94 ARG A C 1
ATOM 688 O O . ARG A 1 94 ? 9.180 -1.823 -11.066 1.00 92.50 94 ARG A O 1
ATOM 695 N N . VAL A 1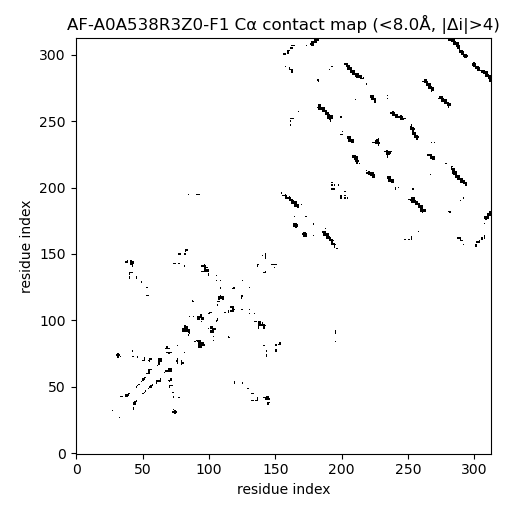 95 ? 10.489 -1.261 -9.316 1.00 93.88 95 VAL A N 1
ATOM 696 C CA . VAL A 1 95 ? 11.622 -2.152 -9.581 1.00 93.88 95 VAL A CA 1
ATOM 697 C C . VAL A 1 95 ? 12.047 -2.802 -8.267 1.00 93.88 95 VAL A C 1
ATOM 699 O O . VAL A 1 95 ? 12.376 -2.106 -7.306 1.00 93.88 95 VAL A O 1
ATOM 702 N N . ARG A 1 96 ? 12.044 -4.137 -8.239 1.00 91.50 96 ARG A N 1
ATOM 703 C CA . ARG A 1 96 ? 12.542 -4.977 -7.146 1.00 91.50 96 ARG A CA 1
ATOM 704 C C . ARG A 1 96 ? 13.951 -5.467 -7.505 1.00 91.50 96 ARG A C 1
ATOM 706 O O . ARG A 1 96 ? 14.063 -6.339 -8.365 1.00 91.50 96 ARG A O 1
ATOM 713 N N . PRO A 1 97 ? 15.016 -4.937 -6.876 1.00 91.19 97 PRO A N 1
ATOM 714 C CA . PRO A 1 97 ? 16.377 -5.424 -7.095 1.00 91.19 97 PRO A CA 1
ATOM 715 C C . PRO A 1 97 ? 16.476 -6.948 -6.953 1.00 91.19 97 PRO A C 1
ATOM 717 O O . PRO A 1 97 ? 16.001 -7.511 -5.968 1.00 91.19 97 PRO A O 1
ATOM 720 N N . GLY A 1 98 ? 17.084 -7.607 -7.938 1.00 92.50 98 GLY A N 1
ATOM 721 C CA . GLY A 1 98 ? 17.294 -9.056 -7.965 1.00 92.50 98 GLY A CA 1
ATOM 722 C C . GLY A 1 98 ? 16.077 -9.894 -8.373 1.00 92.50 98 GLY A C 1
ATOM 723 O O . GLY A 1 98 ? 16.168 -11.118 -8.337 1.00 92.50 98 GLY A O 1
ATOM 724 N N . ASP A 1 99 ? 14.941 -9.278 -8.723 1.00 94.69 99 ASP A N 1
ATOM 725 C CA . ASP A 1 99 ? 13.744 -10.009 -9.158 1.00 94.69 99 ASP A CA 1
ATOM 726 C C . ASP A 1 99 ? 12.911 -9.203 -10.171 1.00 94.69 99 ASP A C 1
ATOM 728 O O . ASP A 1 99 ? 11.945 -8.493 -9.844 1.00 94.69 99 ASP A O 1
ATOM 732 N N . ALA A 1 100 ? 13.265 -9.346 -11.447 1.00 97.00 100 ALA A N 1
ATOM 733 C CA . ALA A 1 100 ? 12.538 -8.757 -12.562 1.00 97.00 100 ALA A CA 1
ATOM 734 C C . ALA A 1 100 ? 11.107 -9.311 -12.689 1.00 97.00 100 ALA A C 1
ATOM 736 O O . ALA A 1 100 ? 10.188 -8.589 -13.087 1.00 97.00 100 ALA A O 1
ATOM 737 N N . ALA A 1 101 ? 10.876 -10.571 -12.305 1.00 95.62 101 ALA A N 1
ATOM 738 C CA . ALA A 1 101 ? 9.569 -11.219 -12.413 1.00 95.62 101 ALA A CA 1
ATOM 739 C C . ALA A 1 101 ? 8.511 -10.593 -11.486 1.00 95.62 101 ALA A C 1
ATOM 741 O O . ALA A 1 101 ? 7.322 -10.583 -11.826 1.00 95.62 101 ALA A O 1
ATOM 742 N N . ARG A 1 102 ? 8.939 -10.042 -10.344 1.00 92.44 102 ARG A N 1
ATOM 743 C CA . ARG A 1 102 ? 8.086 -9.319 -9.384 1.00 92.44 102 ARG A CA 1
ATOM 744 C C . ARG A 1 102 ? 8.130 -7.792 -9.517 1.00 92.44 102 ARG A C 1
ATOM 746 O O . ARG A 1 102 ? 7.534 -7.103 -8.692 1.00 92.44 102 ARG A O 1
ATOM 753 N N . SER A 1 103 ? 8.795 -7.258 -10.541 1.00 95.75 103 SER A N 1
ATOM 754 C CA . SER A 1 103 ? 8.906 -5.814 -10.777 1.00 95.75 103 SER A CA 1
ATOM 755 C C . SER A 1 103 ? 7.768 -5.279 -11.653 1.00 95.75 103 SER A C 1
ATOM 757 O O . SER A 1 103 ? 7.573 -5.737 -12.782 1.00 95.75 103 SER A O 1
ATOM 759 N N . VAL A 1 104 ? 7.053 -4.249 -11.183 1.00 95.88 104 VAL A N 1
ATOM 760 C CA . VAL A 1 104 ? 5.923 -3.653 -11.927 1.00 95.88 104 VAL A CA 1
ATOM 761 C C . VAL A 1 104 ? 6.364 -3.025 -13.247 1.00 95.88 104 VAL A C 1
ATOM 763 O O . VAL A 1 104 ? 5.594 -3.040 -14.203 1.00 95.88 104 VAL A O 1
ATOM 766 N N . LEU A 1 105 ? 7.601 -2.529 -13.347 1.00 97.12 105 LEU A N 1
ATOM 767 C CA . LEU A 1 105 ? 8.167 -2.058 -14.613 1.00 97.12 105 LEU A CA 1
ATOM 768 C C . LEU A 1 105 ? 8.065 -3.137 -15.703 1.00 97.12 105 LEU A C 1
ATOM 770 O O . LEU A 1 105 ? 7.585 -2.858 -16.798 1.00 97.12 105 LEU A O 1
ATOM 774 N N . ILE A 1 106 ? 8.443 -4.380 -15.396 1.00 98.19 106 ILE A N 1
ATOM 775 C CA . ILE A 1 106 ? 8.369 -5.487 -16.357 1.00 98.19 106 ILE A CA 1
ATOM 776 C C . ILE A 1 106 ? 6.917 -5.882 -16.622 1.00 98.19 106 ILE A C 1
ATOM 778 O O . ILE A 1 106 ? 6.553 -6.154 -17.765 1.00 98.19 106 ILE A O 1
ATOM 782 N N . ASP A 1 107 ? 6.059 -5.845 -15.601 1.00 97.69 107 ASP A N 1
ATOM 783 C CA . ASP A 1 107 ? 4.627 -6.095 -15.779 1.00 97.69 107 ASP A CA 1
ATOM 784 C C . ASP A 1 107 ? 3.977 -5.086 -16.738 1.00 97.69 107 ASP A C 1
ATOM 786 O O . ASP A 1 107 ? 3.193 -5.480 -17.604 1.00 97.69 107 ASP A O 1
ATOM 790 N N . LYS A 1 108 ? 4.365 -3.808 -16.642 1.00 96.62 108 LYS A N 1
ATOM 791 C CA . LYS A 1 108 ? 3.955 -2.720 -17.539 1.00 96.62 108 LYS A CA 1
ATOM 792 C C . LYS A 1 108 ? 4.483 -2.894 -18.957 1.00 96.62 108 LYS A C 1
ATOM 794 O O . LYS A 1 108 ? 3.722 -2.692 -19.896 1.00 96.62 108 LYS A O 1
ATOM 799 N N . LEU A 1 109 ? 5.746 -3.279 -19.132 1.00 97.25 109 LEU A N 1
ATOM 800 C CA . LEU A 1 109 ? 6.335 -3.483 -20.463 1.00 97.25 109 LEU A CA 1
ATOM 801 C C . LEU A 1 109 ? 5.752 -4.715 -21.171 1.00 97.25 109 LEU A C 1
ATOM 803 O O . LEU A 1 109 ? 5.518 -4.690 -22.380 1.00 97.25 109 LEU A O 1
ATOM 807 N N . ARG A 1 110 ? 5.469 -5.782 -20.414 1.00 97.25 110 ARG A N 1
ATOM 808 C CA . ARG A 1 110 ? 4.950 -7.059 -20.935 1.00 97.25 110 ARG A CA 1
ATOM 809 C C . ARG A 1 110 ? 3.423 -7.184 -20.894 1.00 97.25 110 ARG A C 1
ATOM 811 O O . ARG A 1 110 ? 2.904 -8.217 -21.305 1.00 97.25 110 ARG A O 1
ATOM 818 N N . ASN A 1 111 ? 2.713 -6.169 -20.401 1.00 96.12 111 ASN A N 1
ATOM 819 C CA . ASN A 1 111 ? 1.258 -6.165 -20.221 1.00 96.12 111 ASN A CA 1
ATOM 820 C C . ASN A 1 111 ? 0.719 -7.406 -19.482 1.00 96.12 111 ASN A C 1
ATOM 822 O O . ASN A 1 111 ? -0.155 -8.121 -19.974 1.00 96.12 111 ASN A O 1
ATOM 826 N N . ARG A 1 112 ? 1.273 -7.699 -18.304 1.00 95.12 112 ARG A N 1
ATOM 827 C CA . ARG A 1 112 ? 0.903 -8.883 -17.508 1.00 95.12 112 ARG A CA 1
ATOM 828 C C . ARG A 1 112 ? 0.518 -8.517 -16.078 1.00 95.12 112 ARG A C 1
ATOM 830 O O . ARG A 1 112 ? 0.585 -7.360 -15.679 1.00 95.12 112 ARG A O 1
ATOM 837 N N . ASN A 1 113 ? 0.090 -9.514 -15.300 1.00 91.44 113 ASN A N 1
ATOM 838 C CA . ASN A 1 113 ? -0.272 -9.356 -13.883 1.00 91.44 113 ASN A CA 1
ATOM 839 C C . ASN A 1 113 ? -1.358 -8.284 -13.636 1.00 91.44 113 ASN A C 1
ATOM 841 O O . ASN A 1 113 ? -1.441 -7.675 -12.567 1.00 91.44 113 ASN A O 1
ATOM 845 N N . GLY A 1 114 ? -2.218 -8.072 -14.639 1.00 90.69 114 GLY A N 1
ATOM 846 C CA . GLY A 1 114 ? -3.378 -7.186 -14.571 1.00 90.69 114 GLY A CA 1
ATOM 847 C C . GLY A 1 114 ? -3.032 -5.707 -14.421 1.00 90.69 114 GLY A C 1
ATOM 848 O O . GLY A 1 114 ? -3.772 -4.997 -13.741 1.00 90.69 114 GLY A O 1
ATOM 849 N N . VAL A 1 115 ? -1.891 -5.249 -14.943 1.00 93.25 115 VAL A N 1
ATOM 850 C CA . VAL A 1 115 ? -1.626 -3.808 -15.055 1.00 93.25 115 VAL A CA 1
ATOM 851 C C . VAL A 1 115 ? -2.703 -3.125 -15.906 1.00 93.25 115 VAL A C 1
ATOM 853 O O . VAL A 1 115 ? -3.255 -3.722 -16.825 1.00 93.25 115 VAL A O 1
ATOM 856 N N . SER A 1 116 ? -3.014 -1.872 -15.590 1.00 89.81 116 SER A N 1
ATOM 857 C CA . SER A 1 116 ? -4.070 -1.084 -16.234 1.00 89.81 116 SER A CA 1
ATOM 858 C C . SER A 1 116 ? -3.797 -0.822 -17.718 1.00 89.81 116 SER A C 1
ATOM 860 O O . SER A 1 116 ? -4.717 -0.808 -18.533 1.00 89.81 116 SER A O 1
ATOM 862 N N . THR A 1 117 ? -2.529 -0.605 -18.065 1.00 91.12 117 THR A N 1
ATOM 863 C CA . THR A 1 117 ? -2.061 -0.246 -19.405 1.00 91.12 117 THR A CA 1
ATOM 864 C C . THR A 1 117 ? -0.645 -0.756 -19.639 1.00 91.12 117 THR A C 1
ATOM 866 O O . THR A 1 117 ? 0.178 -0.768 -18.716 1.00 91.12 117 THR A O 1
ATOM 869 N N . GLN A 1 118 ? -0.358 -1.136 -20.888 1.00 94.50 118 GLN A N 1
ATOM 870 C CA . GLN A 1 118 ? 0.993 -1.454 -21.343 1.00 94.50 118 GLN A CA 1
ATOM 871 C C . GLN A 1 118 ? 1.796 -0.171 -21.579 1.00 94.50 118 GLN A C 1
ATOM 873 O O . GLN A 1 118 ? 1.274 0.798 -22.132 1.00 94.50 118 GLN A O 1
ATOM 878 N N . MET A 1 119 ? 3.072 -0.189 -21.192 1.00 93.81 119 MET A N 1
ATOM 879 C CA . MET A 1 119 ? 4.037 0.858 -21.525 1.00 93.81 119 MET A CA 1
ATOM 880 C C . MET A 1 119 ? 4.987 0.393 -22.642 1.00 93.81 119 MET A C 1
ATOM 882 O O . MET A 1 119 ? 5.358 -0.782 -22.660 1.00 93.81 119 MET A O 1
ATOM 886 N N . PRO A 1 120 ? 5.431 1.293 -23.540 1.00 91.94 120 PRO A N 1
ATOM 887 C CA . PRO A 1 120 ? 5.063 2.711 -23.615 1.00 91.94 120 PRO A CA 1
ATOM 888 C C . PRO A 1 120 ? 3.626 2.920 -24.130 1.00 91.94 120 PRO A C 1
ATOM 890 O O . PRO A 1 120 ? 3.210 2.314 -25.114 1.00 91.94 120 PRO A O 1
ATOM 893 N N . LEU A 1 121 ? 2.855 3.776 -23.454 1.00 88.75 121 LEU A N 1
ATOM 894 C CA . LEU A 1 121 ? 1.447 4.012 -23.785 1.00 88.75 121 LEU A CA 1
ATOM 895 C C . LEU A 1 121 ? 1.309 4.740 -25.128 1.00 88.75 121 LEU A C 1
ATOM 897 O O . LEU A 1 121 ? 1.947 5.766 -25.347 1.00 88.75 121 LEU A O 1
ATOM 901 N N . GLY A 1 122 ? 0.433 4.243 -26.004 1.00 84.69 122 GLY A N 1
ATOM 902 C CA . GLY A 1 122 ? 0.146 4.889 -27.291 1.00 84.69 122 GLY A CA 1
ATOM 903 C C . GLY A 1 122 ? 1.273 4.783 -28.325 1.00 84.69 122 GLY A C 1
ATOM 904 O O . GLY A 1 122 ? 1.216 5.462 -29.347 1.00 84.69 122 GLY A O 1
ATOM 905 N N . ALA A 1 123 ? 2.274 3.938 -28.074 1.00 85.31 123 ALA A N 1
ATOM 906 C CA . ALA A 1 123 ? 3.351 3.619 -29.001 1.00 85.31 123 ALA A CA 1
ATOM 907 C C . ALA A 1 123 ? 3.484 2.098 -29.160 1.00 85.31 123 ALA A C 1
ATOM 909 O O . ALA A 1 123 ? 2.906 1.329 -28.389 1.00 85.31 123 ALA A O 1
ATOM 910 N N . ASP A 1 124 ? 4.266 1.665 -30.149 1.00 90.56 124 ASP A N 1
ATOM 911 C CA . ASP A 1 124 ? 4.600 0.250 -30.287 1.00 90.56 124 ASP A CA 1
ATOM 912 C C . ASP A 1 124 ? 5.296 -0.262 -29.015 1.00 90.56 124 ASP A C 1
ATOM 914 O O . ASP A 1 124 ? 6.110 0.471 -28.424 1.00 90.56 124 ASP A O 1
ATOM 918 N N . PRO A 1 125 ? 5.039 -1.524 -28.618 1.00 94.25 125 PRO A N 1
ATOM 919 C CA . PRO A 1 125 ? 5.763 -2.169 -27.536 1.00 94.25 125 PRO A CA 1
ATOM 920 C C . PRO A 1 125 ? 7.282 -2.037 -27.685 1.00 94.25 125 PRO A C 1
ATOM 922 O O . PRO A 1 125 ? 7.839 -1.881 -28.780 1.00 94.25 125 PRO A O 1
ATOM 925 N N . LEU A 1 126 ? 7.974 -2.085 -26.552 1.00 95.81 126 LEU A N 1
ATOM 926 C CA . LEU A 1 126 ? 9.430 -2.111 -26.542 1.00 95.81 126 LEU A CA 1
ATOM 927 C C . LEU A 1 126 ? 9.939 -3.374 -27.257 1.00 95.81 126 LEU A C 1
ATOM 929 O O . LEU A 1 126 ? 9.283 -4.416 -27.227 1.00 95.81 126 LEU A O 1
ATOM 933 N N . ALA A 1 127 ? 11.109 -3.292 -27.892 1.00 96.69 127 ALA A N 1
ATOM 934 C CA . ALA A 1 127 ? 11.710 -4.469 -28.506 1.00 96.69 127 ALA A CA 1
ATOM 935 C C . ALA A 1 127 ? 12.057 -5.500 -27.422 1.00 96.69 127 ALA A C 1
ATOM 937 O O . ALA A 1 127 ? 12.510 -5.134 -26.339 1.00 96.69 127 ALA A O 1
ATOM 938 N N . GLU A 1 128 ? 11.902 -6.790 -27.720 1.00 97.38 128 GLU A N 1
ATOM 939 C CA . GLU A 1 128 ? 12.150 -7.853 -26.736 1.00 97.38 128 GLU A CA 1
ATOM 940 C C . GLU A 1 128 ? 13.583 -7.802 -26.173 1.00 97.38 128 GLU A C 1
ATOM 942 O O . GLU A 1 128 ? 13.778 -7.990 -24.978 1.00 97.38 128 GLU A O 1
ATOM 947 N N . ALA A 1 129 ? 14.573 -7.451 -26.999 1.00 97.44 129 ALA A N 1
ATOM 948 C CA . ALA A 1 129 ? 15.957 -7.273 -26.555 1.00 97.44 129 ALA A CA 1
ATOM 949 C C . ALA A 1 129 ? 16.125 -6.132 -25.531 1.00 97.44 129 ALA A C 1
ATOM 951 O O . ALA A 1 129 ? 16.922 -6.256 -24.603 1.00 97.44 129 ALA A O 1
ATOM 952 N N . ASP A 1 130 ? 15.362 -5.041 -25.663 1.00 97.75 130 ASP A N 1
ATOM 953 C CA . ASP A 1 130 ? 15.387 -3.930 -24.703 1.00 97.75 130 ASP A CA 1
ATOM 954 C C . ASP A 1 130 ? 14.732 -4.340 -23.377 1.00 97.75 130 ASP A C 1
ATOM 956 O O . ASP A 1 130 ? 15.238 -3.999 -22.308 1.00 97.75 130 ASP A O 1
ATOM 960 N N . ILE A 1 131 ? 13.634 -5.106 -23.434 1.00 98.19 131 ILE A N 1
ATOM 961 C CA . ILE A 1 131 ? 12.984 -5.641 -22.229 1.00 98.19 131 ILE A CA 1
ATOM 962 C C . ILE A 1 131 ? 13.936 -6.601 -21.509 1.00 98.19 131 ILE A C 1
ATOM 964 O O . ILE A 1 131 ? 14.130 -6.457 -20.307 1.00 98.19 131 ILE A O 1
ATOM 968 N N . GLN A 1 132 ? 14.589 -7.512 -22.233 1.00 98.31 132 GLN A N 1
ATOM 969 C CA . GLN A 1 132 ? 15.568 -8.445 -21.661 1.00 98.31 132 GLN A CA 1
ATOM 970 C C . GLN A 1 132 ? 16.773 -7.729 -21.044 1.00 98.31 132 GLN A C 1
ATOM 972 O O . GLN A 1 132 ? 17.271 -8.152 -20.004 1.00 98.31 132 GLN A O 1
ATOM 977 N N . ALA A 1 133 ? 17.231 -6.624 -21.639 1.00 97.81 133 ALA A N 1
ATOM 978 C CA . ALA A 1 133 ? 18.308 -5.823 -21.067 1.00 97.81 133 ALA A CA 1
ATOM 979 C C . ALA A 1 133 ? 17.892 -5.156 -19.742 1.00 97.81 133 ALA A C 1
ATOM 981 O O . ALA A 1 133 ? 18.685 -5.112 -18.803 1.00 97.81 133 ALA A O 1
ATOM 982 N N . LEU A 1 134 ? 16.645 -4.681 -19.644 1.00 98.00 134 LEU A N 1
ATOM 983 C CA . LEU A 1 134 ? 16.085 -4.165 -18.392 1.00 98.00 134 LEU A CA 1
ATOM 984 C C . LEU A 1 134 ? 15.884 -5.278 -17.354 1.00 98.00 134 LEU A C 1
ATOM 986 O O . LEU A 1 134 ? 16.201 -5.066 -16.190 1.00 98.00 134 LEU A O 1
ATOM 990 N N . GLU A 1 135 ? 15.404 -6.459 -17.752 1.00 98.38 135 GLU A N 1
ATOM 991 C CA . GLU A 1 135 ? 15.286 -7.621 -16.857 1.00 98.38 135 GLU A CA 1
ATOM 992 C C . GLU A 1 135 ? 16.653 -8.024 -16.296 1.00 98.38 135 GLU A C 1
ATOM 994 O O . GLU A 1 135 ? 16.797 -8.133 -15.083 1.00 98.38 135 GLU A O 1
ATOM 999 N N . ALA A 1 136 ? 17.677 -8.129 -17.148 1.00 97.38 136 ALA A N 1
ATOM 1000 C CA . ALA A 1 136 ? 19.039 -8.451 -16.727 1.00 97.38 136 ALA A CA 1
ATOM 1001 C C . ALA A 1 136 ? 19.625 -7.401 -15.771 1.00 97.38 136 ALA A C 1
ATOM 1003 O O . ALA A 1 136 ? 20.294 -7.756 -14.801 1.00 97.38 136 ALA A O 1
ATOM 10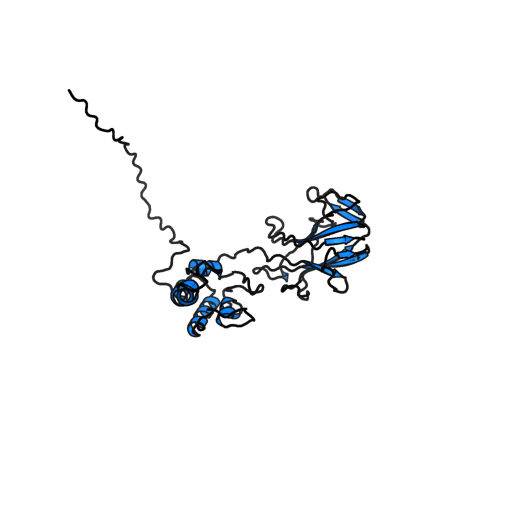04 N N . TRP A 1 137 ? 19.357 -6.113 -16.009 1.00 95.75 137 TRP A N 1
ATOM 1005 C CA . TRP A 1 137 ? 19.742 -5.050 -15.081 1.00 95.75 137 TRP A CA 1
ATOM 1006 C C . TRP A 1 137 ? 19.058 -5.201 -13.718 1.00 95.75 137 TRP A C 1
ATOM 1008 O O . TRP A 1 137 ? 19.722 -5.098 -12.684 1.00 95.75 137 TRP A O 1
ATOM 1018 N N . ILE A 1 138 ? 17.753 -5.490 -13.698 1.00 96.19 138 ILE A N 1
ATOM 1019 C CA . ILE A 1 138 ? 17.005 -5.689 -12.453 1.00 96.19 138 ILE A CA 1
ATOM 1020 C C . ILE A 1 138 ? 17.517 -6.920 -11.704 1.00 96.19 138 ILE A C 1
ATOM 1022 O O . ILE A 1 138 ? 17.832 -6.815 -10.517 1.00 96.19 138 ILE A O 1
ATOM 1026 N N . ASP A 1 139 ? 17.646 -8.056 -12.388 1.00 95.62 139 ASP A N 1
ATOM 1027 C CA . ASP A 1 139 ? 18.136 -9.314 -11.815 1.00 95.62 139 ASP A CA 1
ATOM 1028 C C . ASP A 1 139 ? 19.592 -9.192 -11.333 1.00 95.62 139 ASP A C 1
ATOM 1030 O O . ASP A 1 139 ? 19.975 -9.809 -10.341 1.00 95.62 139 ASP A O 1
ATOM 1034 N N . GLY A 1 140 ? 20.386 -8.313 -11.955 1.00 92.50 140 GLY A N 1
ATOM 1035 C CA . GLY A 1 140 ? 21.725 -7.911 -11.512 1.00 92.50 140 GLY A CA 1
ATOM 1036 C C . GLY A 1 140 ? 21.757 -6.988 -10.284 1.00 92.50 140 GLY A C 1
ATOM 1037 O O . GLY A 1 140 ? 22.805 -6.423 -9.975 1.00 92.50 140 GLY A O 1
ATOM 1038 N N . GLY A 1 141 ? 20.631 -6.806 -9.590 1.00 90.31 141 GLY A N 1
ATOM 1039 C CA . GLY A 1 141 ? 20.520 -5.971 -8.391 1.00 90.31 141 GLY A CA 1
ATOM 1040 C C . GLY A 1 141 ? 20.098 -4.528 -8.664 1.00 90.31 141 GLY A C 1
ATOM 1041 O O . GLY A 1 141 ? 20.111 -3.716 -7.742 1.00 90.31 141 GLY A O 1
ATOM 1042 N N . ALA A 1 142 ? 19.709 -4.205 -9.902 1.00 92.75 142 ALA A N 1
ATOM 1043 C CA . ALA A 1 142 ? 19.189 -2.901 -10.305 1.00 92.75 142 ALA A CA 1
ATOM 1044 C C . ALA A 1 142 ? 20.078 -1.717 -9.888 1.00 92.75 142 ALA A C 1
ATOM 1046 O O . ALA A 1 142 ? 19.554 -0.659 -9.555 1.00 92.75 142 ALA A O 1
ATOM 1047 N N . LEU A 1 143 ? 21.405 -1.885 -9.878 1.00 88.00 143 LEU A N 1
ATOM 1048 C CA . LEU A 1 143 ? 22.354 -0.844 -9.472 1.00 88.00 143 LEU A CA 1
ATOM 1049 C C . LEU A 1 143 ? 22.409 0.286 -10.502 1.00 88.00 143 LEU A C 1
ATOM 1051 O O . LEU A 1 143 ? 22.248 0.057 -11.703 1.00 88.00 143 LEU A O 1
ATOM 1055 N N . ARG A 1 144 ? 22.697 1.510 -10.054 1.00 86.50 144 ARG A N 1
ATOM 1056 C CA . ARG A 1 144 ? 22.861 2.642 -10.974 1.00 86.50 144 ARG A CA 1
ATOM 1057 C C . ARG A 1 144 ? 24.047 2.424 -11.915 1.00 86.50 144 ARG A C 1
ATOM 1059 O O . ARG A 1 144 ? 23.907 2.521 -13.131 1.00 86.50 144 ARG A O 1
ATOM 1066 N N . ALA A 1 145 ? 25.178 2.060 -11.323 1.00 82.44 145 ALA A N 1
ATOM 1067 C CA . ALA A 1 145 ? 26.419 1.696 -11.987 1.00 82.44 145 ALA A CA 1
ATOM 1068 C C . ALA A 1 145 ? 27.076 0.517 -11.236 1.00 82.44 145 ALA A C 1
ATOM 1070 O O . ALA A 1 145 ? 26.757 0.283 -10.066 1.00 82.44 145 ALA A O 1
ATOM 1071 N N . PRO A 1 146 ? 27.985 -0.247 -11.867 1.00 78.12 146 PRO A N 1
ATOM 1072 C CA . PRO A 1 146 ? 28.750 -1.292 -11.192 1.00 78.12 146 PRO A CA 1
ATOM 1073 C C . PRO A 1 146 ? 29.469 -0.759 -9.949 1.00 78.12 146 PRO A C 1
ATOM 1075 O O . PRO A 1 146 ? 30.164 0.250 -10.015 1.00 78.12 146 PRO A O 1
ATOM 1078 N N . GLY A 1 147 ? 29.305 -1.443 -8.816 1.00 74.00 147 GLY A N 1
ATOM 1079 C CA . GLY A 1 147 ? 29.911 -1.040 -7.543 1.00 74.00 147 GLY A CA 1
ATOM 1080 C C . GLY A 1 147 ? 29.232 0.145 -6.847 1.00 74.00 147 GLY A C 1
ATOM 1081 O O . GLY A 1 147 ? 29.629 0.474 -5.731 1.00 74.00 147 GLY A O 1
ATOM 1082 N N . ALA A 1 148 ? 28.203 0.755 -7.449 1.00 76.44 148 ALA A N 1
ATOM 1083 C CA . ALA A 1 148 ? 27.381 1.739 -6.757 1.00 76.44 148 ALA A CA 1
ATOM 1084 C C . ALA A 1 148 ? 26.704 1.092 -5.543 1.00 76.44 148 ALA A C 1
ATOM 1086 O O . ALA A 1 148 ? 26.298 -0.075 -5.590 1.00 76.44 148 ALA A O 1
ATOM 1087 N N . ALA A 1 149 ? 26.558 1.861 -4.465 1.00 70.44 149 ALA A N 1
ATOM 1088 C CA . ALA A 1 149 ? 25.765 1.426 -3.328 1.00 70.44 149 ALA A CA 1
ATOM 1089 C C . ALA A 1 149 ? 24.332 1.082 -3.789 1.00 70.44 149 ALA A C 1
ATOM 1091 O O . ALA A 1 149 ? 23.801 1.737 -4.701 1.00 70.44 149 ALA A O 1
ATOM 1092 N N . PRO A 1 150 ? 23.687 0.070 -3.176 1.00 69.25 150 PRO A N 1
ATOM 1093 C CA . PRO A 1 150 ? 22.271 -0.175 -3.412 1.00 69.25 150 PRO A CA 1
ATOM 1094 C C . PRO A 1 150 ? 21.475 1.104 -3.119 1.00 69.25 150 PRO A C 1
ATOM 1096 O O . PRO A 1 150 ? 21.944 1.966 -2.365 1.00 69.25 150 PRO A O 1
ATOM 1099 N N . PRO A 1 151 ? 20.286 1.270 -3.724 1.00 66.31 151 PRO A N 1
ATOM 1100 C CA . PRO A 1 151 ? 19.469 2.436 -3.428 1.00 66.31 151 PRO A CA 1
ATOM 1101 C C . PRO A 1 151 ? 19.242 2.507 -1.912 1.00 66.31 151 PRO A C 1
ATOM 1103 O O . PRO A 1 151 ? 19.053 1.457 -1.287 1.00 66.31 151 PRO A O 1
ATOM 1106 N N . PRO A 1 152 ? 19.250 3.711 -1.311 1.00 61.25 152 PRO A N 1
ATOM 1107 C CA . PRO A 1 152 ? 18.843 3.856 0.074 1.00 61.25 152 PRO A CA 1
ATOM 1108 C C . PRO A 1 152 ? 17.482 3.190 0.247 1.00 61.25 152 PRO A C 1
ATOM 1110 O O . PRO A 1 152 ? 16.548 3.478 -0.519 1.00 61.25 152 PRO A O 1
ATOM 1113 N N . VAL A 1 153 ? 17.396 2.289 1.225 1.00 61.72 153 VAL A N 1
ATOM 1114 C CA . VAL A 1 153 ? 16.116 1.743 1.671 1.00 61.72 153 VAL A CA 1
ATOM 1115 C C . VAL A 1 153 ? 15.293 2.953 2.088 1.00 61.72 153 VAL A C 1
ATOM 1117 O O . VAL A 1 153 ? 15.703 3.702 2.975 1.00 61.72 153 VAL A O 1
ATOM 1120 N N . LEU A 1 154 ? 14.210 3.222 1.360 1.00 59.59 154 LEU A N 1
ATOM 1121 C CA . LEU A 1 154 ? 13.275 4.227 1.830 1.00 59.59 154 LEU A CA 1
ATOM 1122 C C . LEU A 1 154 ? 12.402 3.537 2.854 1.00 59.59 154 LEU A C 1
ATOM 1124 O O . LEU A 1 154 ? 11.650 2.649 2.489 1.00 59.59 154 LEU A O 1
ATOM 1128 N N . ASP A 1 155 ? 12.468 4.007 4.090 1.00 55.09 155 ASP A N 1
ATOM 1129 C CA . ASP A 1 155 ? 11.423 3.793 5.083 1.00 55.09 155 ASP A CA 1
ATOM 1130 C C . ASP A 1 155 ? 10.202 4.625 4.662 1.00 55.09 155 ASP A C 1
ATOM 1132 O O . ASP A 1 155 ? 9.962 5.740 5.139 1.00 55.09 155 ASP A O 1
ATOM 1136 N N . ASN A 1 156 ? 9.517 4.165 3.609 1.00 52.81 156 ASN A N 1
ATOM 1137 C CA . ASN A 1 156 ? 8.252 4.770 3.239 1.00 52.81 156 ASN A CA 1
ATOM 1138 C C . ASN A 1 156 ? 7.263 4.386 4.334 1.00 52.81 156 ASN A C 1
ATOM 1140 O O . ASN A 1 156 ? 7.108 3.196 4.598 1.00 52.81 156 ASN A O 1
ATOM 1144 N N . PRO A 1 157 ? 6.560 5.357 4.943 1.00 49.53 157 PRO A N 1
ATOM 1145 C CA . PRO A 1 157 ? 5.539 5.014 5.912 1.00 49.53 157 PRO A CA 1
ATOM 1146 C C . PRO A 1 157 ? 4.548 4.043 5.253 1.00 49.53 157 PRO A C 1
ATOM 1148 O O . PRO A 1 157 ? 4.230 4.236 4.068 1.00 49.53 157 PRO A O 1
ATOM 1151 N N . PRO A 1 158 ? 4.060 3.032 5.995 1.00 57.06 158 PRO A N 1
ATOM 1152 C CA . PRO A 1 158 ? 3.115 2.064 5.469 1.00 57.06 158 PRO A CA 1
ATOM 1153 C C . PRO A 1 158 ? 1.956 2.753 4.756 1.00 57.06 158 PRO A C 1
ATOM 1155 O O . PRO A 1 158 ? 1.571 3.882 5.102 1.00 57.06 158 PRO A O 1
ATOM 1158 N N . HIS A 1 159 ? 1.347 2.063 3.789 1.00 63.06 159 HIS A N 1
ATOM 1159 C CA . HIS A 1 159 ? 0.079 2.547 3.252 1.00 63.06 159 HIS A CA 1
ATOM 1160 C C . HIS A 1 159 ? -0.921 2.750 4.401 1.00 63.06 159 HIS A C 1
ATOM 1162 O O . HIS A 1 159 ? -0.853 2.073 5.430 1.00 63.06 159 HIS A O 1
ATOM 1168 N N . ARG A 1 160 ? -1.848 3.705 4.238 1.00 67.69 160 ARG A N 1
ATOM 1169 C CA . ARG A 1 160 ? -2.873 3.959 5.256 1.00 67.69 160 ARG A CA 1
ATOM 1170 C C . ARG A 1 160 ? -3.594 2.642 5.569 1.00 67.69 160 ARG A C 1
ATOM 1172 O O . ARG A 1 160 ? -4.147 2.060 4.631 1.00 67.69 160 ARG A O 1
ATOM 1179 N N . PRO A 1 161 ? -3.583 2.180 6.831 1.00 72.44 161 PRO A N 1
ATOM 1180 C CA . PRO A 1 161 ? -4.207 0.918 7.187 1.00 72.44 161 PRO A CA 1
ATOM 1181 C C . PRO A 1 161 ? -5.716 1.024 6.967 1.00 72.44 161 PRO A C 1
ATOM 1183 O O . PRO A 1 161 ? -6.352 1.977 7.425 1.00 72.44 161 PRO A O 1
ATOM 1186 N N . GLU A 1 162 ? -6.311 0.051 6.279 1.00 79.81 162 GLU A N 1
ATOM 1187 C CA . GLU A 1 162 ? -7.764 -0.089 6.294 1.00 79.81 162 GLU A CA 1
ATOM 1188 C C . GLU A 1 162 ? -8.173 -0.679 7.643 1.00 79.81 162 GLU A C 1
ATOM 1190 O O . GLU A 1 162 ? -7.552 -1.623 8.117 1.00 79.81 162 GLU A O 1
ATOM 1195 N N . VAL A 1 163 ? -9.245 -0.164 8.245 1.00 82.88 163 VAL A N 1
ATOM 1196 C CA . VAL A 1 163 ? -9.871 -0.747 9.437 1.00 82.88 163 VAL A CA 1
ATOM 1197 C C . VAL A 1 163 ? -11.269 -1.231 9.083 1.00 82.88 163 VAL A C 1
ATOM 1199 O O . VAL A 1 163 ? -12.023 -0.521 8.419 1.00 82.88 163 VAL A O 1
ATOM 1202 N N . ALA A 1 164 ? -11.633 -2.412 9.578 1.00 88.00 164 ALA A N 1
ATOM 1203 C CA . ALA A 1 164 ? -12.991 -2.928 9.510 1.00 88.00 164 ALA A CA 1
ATOM 1204 C C . ALA A 1 164 ? -13.400 -3.630 10.810 1.00 88.00 164 ALA A C 1
ATOM 1206 O O . ALA A 1 164 ? -12.571 -4.133 11.574 1.00 88.00 164 ALA A O 1
ATOM 1207 N N . ILE A 1 165 ? -14.704 -3.660 11.067 1.00 90.38 165 ILE A N 1
ATOM 1208 C CA . ILE A 1 165 ? -15.296 -4.205 12.287 1.00 90.38 165 ILE A CA 1
ATOM 1209 C C . ILE A 1 165 ? -16.201 -5.358 11.887 1.00 90.38 165 ILE A C 1
ATOM 1211 O O . ILE A 1 165 ? -17.119 -5.182 11.092 1.00 90.38 165 ILE A O 1
ATOM 1215 N N . PHE A 1 166 ? -15.974 -6.526 12.469 1.00 92.38 166 PHE A N 1
ATOM 1216 C CA . PHE A 1 166 ? -16.774 -7.722 12.245 1.00 92.38 166 PHE A CA 1
ATOM 1217 C C . PHE A 1 166 ? -17.437 -8.175 13.546 1.00 92.38 166 PHE A C 1
ATOM 1219 O O . PHE A 1 166 ? -16.983 -7.833 14.641 1.00 92.38 166 PHE A O 1
ATOM 1226 N N . ASP A 1 167 ? -18.498 -8.965 13.438 1.00 93.56 167 ASP A N 1
ATOM 1227 C CA . ASP A 1 167 ? -18.983 -9.762 14.562 1.00 93.56 167 ASP A CA 1
ATOM 1228 C C . ASP A 1 167 ? -18.123 -11.026 14.770 1.00 93.56 167 ASP A C 1
ATOM 1230 O O . ASP A 1 167 ? -17.230 -11.351 13.981 1.00 93.56 167 ASP A O 1
ATOM 1234 N N . ALA A 1 168 ? -18.400 -11.768 15.845 1.00 92.00 168 ALA A N 1
ATOM 1235 C CA . ALA A 1 168 ? -17.723 -13.033 16.138 1.00 92.00 168 ALA A CA 1
ATOM 1236 C C . ALA A 1 168 ? -17.976 -14.141 15.092 1.00 92.00 168 ALA A C 1
ATOM 1238 O O . ALA A 1 168 ? -17.229 -15.117 15.050 1.00 92.00 168 ALA A O 1
ATOM 1239 N N . GLY A 1 169 ? -19.018 -14.008 14.264 1.00 91.88 169 GLY A N 1
ATOM 1240 C CA . GLY A 1 169 ? -19.339 -14.922 13.166 1.00 91.88 169 GLY A CA 1
ATOM 1241 C C . GLY A 1 169 ? -18.631 -14.583 11.850 1.00 91.88 169 GLY A C 1
ATOM 1242 O O . GLY A 1 169 ? -18.729 -15.354 10.897 1.00 91.88 169 GLY A O 1
ATOM 1243 N N . GLY A 1 170 ? -17.908 -13.459 11.789 1.00 90.44 170 GLY A N 1
ATOM 1244 C CA . GLY A 1 170 ? -17.198 -12.991 10.601 1.00 90.44 170 GLY A CA 1
ATOM 1245 C C . GLY A 1 170 ? -18.032 -12.120 9.657 1.00 90.44 170 GLY A C 1
ATOM 1246 O O . GLY A 1 170 ? -17.575 -11.836 8.549 1.00 90.44 170 GLY A O 1
ATOM 1247 N N . ALA A 1 171 ? -19.225 -11.669 10.054 1.00 91.69 171 ALA A N 1
ATOM 1248 C CA . ALA A 1 171 ? -19.993 -10.706 9.270 1.00 91.69 171 ALA A CA 1
ATOM 1249 C C . ALA A 1 171 ? -19.468 -9.281 9.503 1.00 91.69 171 ALA A C 1
ATOM 1251 O O . ALA A 1 171 ? -19.273 -8.860 10.642 1.00 91.69 171 ALA A O 1
ATOM 1252 N N . ARG A 1 172 ? -19.236 -8.528 8.420 1.00 91.62 172 ARG A N 1
ATOM 1253 C CA . ARG A 1 172 ? -18.776 -7.132 8.487 1.00 91.62 172 ARG A CA 1
ATOM 1254 C C . ARG A 1 172 ? -19.904 -6.216 8.970 1.00 91.62 172 ARG A C 1
ATOM 1256 O O . ARG A 1 172 ? -21.019 -6.294 8.459 1.00 91.62 172 ARG A O 1
ATOM 1263 N N . LEU A 1 173 ? -19.598 -5.334 9.916 1.00 90.81 173 LEU A N 1
ATOM 1264 C CA . LEU A 1 173 ? -20.536 -4.422 10.574 1.00 90.81 173 LEU A CA 1
ATOM 1265 C C . LEU A 1 173 ? -20.321 -2.955 10.174 1.00 90.81 173 LEU A C 1
ATOM 1267 O O . LEU A 1 173 ? -21.269 -2.170 10.194 1.00 90.81 173 LEU A O 1
ATOM 1271 N N . ASP A 1 174 ? -19.097 -2.568 9.809 1.00 84.62 174 ASP A N 1
ATOM 1272 C CA . ASP A 1 174 ? -18.761 -1.218 9.356 1.00 84.62 174 ASP A CA 1
ATOM 1273 C C . ASP A 1 174 ? -19.176 -1.027 7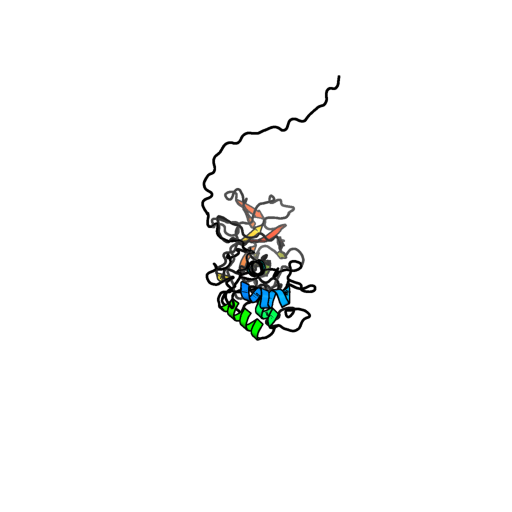.886 1.00 84.62 174 ASP A C 1
ATOM 1275 O O . ASP A 1 174 ? -18.508 -1.456 6.947 1.00 84.62 174 ASP A O 1
ATOM 1279 N N . GLY A 1 175 ? -20.338 -0.408 7.684 1.00 75.25 175 GLY A N 1
ATOM 1280 C CA . GLY A 1 175 ? -20.878 -0.122 6.353 1.00 75.25 175 GLY A CA 1
ATOM 1281 C C . GLY A 1 175 ? -21.329 1.327 6.215 1.00 75.25 175 GLY A C 1
ATOM 1282 O O . GLY A 1 175 ? -20.700 2.116 5.514 1.00 75.25 175 GLY A O 1
ATOM 1283 N N . ALA A 1 176 ? -22.424 1.684 6.892 1.00 72.44 176 ALA A N 1
ATOM 1284 C CA . ALA A 1 176 ? -22.987 3.031 6.881 1.00 72.44 176 ALA A CA 1
ATOM 1285 C C . ALA A 1 176 ? -23.278 3.511 8.310 1.00 72.44 176 ALA A C 1
ATOM 1287 O O . ALA A 1 176 ? -24.143 2.966 8.995 1.00 72.44 176 ALA A O 1
ATOM 1288 N N . GLY A 1 177 ? -22.579 4.566 8.734 1.00 78.62 177 GLY A N 1
ATOM 1289 C CA . GLY A 1 177 ? -22.712 5.139 10.074 1.00 78.62 177 GLY A CA 1
ATOM 1290 C C . GLY A 1 177 ? -22.043 4.306 11.180 1.00 78.62 177 GLY A C 1
ATOM 1291 O O . GLY A 1 177 ? -21.311 3.361 10.886 1.00 78.62 177 GLY A O 1
ATOM 1292 N N . PRO A 1 178 ? -22.260 4.672 12.456 1.00 83.56 178 PRO A N 1
ATOM 1293 C CA . PRO A 1 178 ? -21.668 3.971 13.591 1.00 83.56 178 PRO A CA 1
ATOM 1294 C C . PRO A 1 178 ? -22.189 2.535 13.738 1.00 83.56 178 PRO A C 1
ATOM 1296 O O . PRO A 1 178 ? -23.392 2.286 13.627 1.00 83.56 178 PRO A O 1
ATOM 1299 N N . VAL A 1 179 ? -21.292 1.608 14.072 1.00 88.94 179 VAL A N 1
ATOM 1300 C CA . VAL A 1 179 ? -21.603 0.222 14.435 1.00 88.94 179 VAL A CA 1
ATOM 1301 C C . VAL A 1 179 ? -22.319 0.210 15.782 1.00 88.94 179 VAL A C 1
ATOM 1303 O O . VAL A 1 179 ? -21.732 0.562 16.803 1.00 88.94 179 VAL A O 1
ATOM 1306 N N . LYS A 1 180 ? -23.596 -0.177 15.795 1.00 90.88 180 LYS A N 1
ATOM 1307 C CA . LYS A 1 180 ? -24.422 -0.211 17.010 1.00 90.88 180 LYS A CA 1
ATOM 1308 C C . LYS A 1 180 ? -24.350 -1.573 17.681 1.00 90.88 180 LYS A C 1
ATOM 1310 O O . LYS A 1 180 ? -24.588 -2.586 17.028 1.00 90.88 180 LYS A O 1
ATOM 1315 N N . VAL A 1 181 ? -24.057 -1.591 18.975 1.00 91.31 181 VAL A N 1
ATOM 1316 C CA . VAL A 1 181 ? -23.825 -2.823 19.744 1.00 91.31 181 VAL A CA 1
ATOM 1317 C C . VAL A 1 181 ? -24.325 -2.698 21.172 1.00 91.31 181 VAL A C 1
ATOM 1319 O O . VAL A 1 181 ? -24.310 -1.615 21.744 1.00 91.31 181 VAL A O 1
ATOM 1322 N N . ASN A 1 182 ? -24.703 -3.827 21.767 1.00 92.62 182 ASN A N 1
ATOM 1323 C CA . ASN A 1 182 ? -25.031 -3.909 23.189 1.00 92.62 182 ASN A CA 1
ATOM 1324 C C . ASN A 1 182 ? -23.822 -4.421 23.987 1.00 92.62 182 ASN A C 1
ATOM 1326 O O . ASN A 1 182 ? -23.011 -5.184 23.441 1.00 92.62 182 ASN A O 1
ATOM 1330 N N . PRO A 1 183 ? -23.721 -4.109 25.290 1.00 91.12 183 PRO A N 1
ATOM 1331 C CA . PRO A 1 183 ? -22.827 -4.826 26.191 1.00 91.12 183 PRO A CA 1
ATOM 1332 C C . PRO A 1 183 ? -22.983 -6.352 26.070 1.00 91.12 183 PRO A C 1
ATOM 1334 O O . PRO A 1 183 ? -24.079 -6.870 25.867 1.00 91.12 183 PRO A O 1
ATOM 1337 N N . GLY A 1 184 ? -21.872 -7.074 26.177 1.00 91.69 184 GLY A N 1
ATOM 1338 C CA . GLY A 1 184 ? -21.756 -8.511 25.929 1.00 91.69 184 GLY A CA 1
ATOM 1339 C C . GLY A 1 184 ? -21.451 -8.877 24.473 1.00 91.69 184 GLY A C 1
ATOM 1340 O O . GLY A 1 184 ? -21.071 -10.015 24.211 1.00 91.69 184 GLY A O 1
ATOM 1341 N N . THR A 1 185 ? -21.567 -7.937 23.528 1.00 93.19 185 THR A N 1
ATOM 1342 C CA . THR A 1 185 ? -21.227 -8.190 22.119 1.00 93.19 185 THR A CA 1
ATOM 1343 C C . THR A 1 185 ? -19.714 -8.325 21.952 1.00 93.19 185 THR A C 1
ATOM 1345 O O . THR A 1 185 ? -18.958 -7.451 22.383 1.00 93.19 185 THR A O 1
ATOM 1348 N N . THR A 1 186 ? -19.274 -9.397 21.292 1.00 94.31 186 THR A N 1
ATOM 1349 C CA . THR A 1 186 ? -17.885 -9.558 20.847 1.00 94.31 186 THR A CA 1
ATOM 1350 C C . THR A 1 186 ? -17.724 -9.019 19.434 1.00 94.31 186 THR A C 1
ATOM 1352 O O . THR A 1 186 ? -18.395 -9.470 18.505 1.00 94.31 186 THR A O 1
ATOM 1355 N N . LEU A 1 187 ? -16.804 -8.074 19.286 1.00 92.88 187 LEU A N 1
ATOM 1356 C CA . LEU A 1 187 ? -16.356 -7.530 18.015 1.00 92.88 187 LEU A CA 1
ATOM 1357 C C . LEU A 1 187 ? -15.008 -8.124 17.630 1.00 92.88 187 LEU A C 1
ATOM 1359 O O . LEU A 1 187 ? -14.168 -8.386 18.492 1.00 92.88 187 LEU A O 1
ATOM 1363 N N . VAL A 1 188 ? -14.782 -8.273 16.332 1.00 92.25 188 VAL A N 1
ATOM 1364 C CA . VAL A 1 188 ? -13.483 -8.601 15.753 1.00 92.25 188 VAL A CA 1
ATOM 1365 C C . VAL A 1 188 ? -13.041 -7.401 14.927 1.00 92.25 188 VAL A C 1
ATOM 1367 O O . VAL A 1 188 ? -13.549 -7.152 13.836 1.00 92.25 188 VAL A O 1
ATOM 1370 N N . LEU A 1 189 ? -12.111 -6.627 15.476 1.00 89.69 189 LEU A N 1
ATOM 1371 C CA . LEU A 1 189 ? -11.486 -5.511 14.776 1.00 89.69 189 LEU A CA 1
ATOM 1372 C C . LEU A 1 189 ? -10.404 -6.081 13.878 1.00 89.69 189 LEU A C 1
ATOM 1374 O O . LEU A 1 189 ? -9.507 -6.758 14.386 1.00 89.69 189 LEU A O 1
ATOM 1378 N N . ARG A 1 190 ? -10.481 -5.814 12.577 1.00 89.44 190 ARG A N 1
ATOM 1379 C CA . ARG A 1 190 ? -9.428 -6.179 11.639 1.00 89.44 190 ARG A CA 1
ATOM 1380 C C . ARG A 1 190 ? -8.844 -4.960 10.959 1.00 89.44 190 ARG A C 1
ATOM 1382 O O . ARG A 1 190 ? -9.549 -3.975 10.749 1.00 89.44 190 ARG A O 1
ATOM 1389 N N . HIS A 1 191 ? -7.572 -5.040 10.608 1.00 85.00 191 HIS A N 1
ATOM 1390 C CA . HIS A 1 191 ? -6.916 -4.007 9.823 1.00 85.00 191 HIS A CA 1
ATOM 1391 C C . HIS A 1 191 ? -5.860 -4.596 8.891 1.00 85.00 191 HIS A C 1
ATOM 1393 O O . HIS A 1 191 ? -5.492 -5.761 9.055 1.00 85.00 191 HIS A O 1
ATOM 1399 N N . SER A 1 192 ? -5.464 -3.819 7.885 1.00 80.56 192 SER A N 1
ATOM 1400 C CA . SER A 1 192 ? -4.329 -4.125 7.013 1.00 80.56 192 SER A CA 1
ATOM 1401 C C . SER A 1 192 ? -3.093 -3.360 7.468 1.00 80.56 192 SER A C 1
ATOM 1403 O O . SER A 1 192 ? -3.193 -2.217 7.915 1.00 80.56 192 SER A O 1
ATOM 1405 N N . VAL A 1 193 ? -1.918 -3.958 7.298 1.00 72.88 193 VAL A N 1
ATOM 1406 C CA . VAL A 1 193 ? -0.651 -3.220 7.300 1.00 72.88 193 VAL A CA 1
ATOM 1407 C C . VAL A 1 193 ? 0.107 -3.592 6.036 1.00 72.88 193 VAL A C 1
ATOM 1409 O O . VAL A 1 193 ? 0.096 -4.745 5.630 1.00 72.88 193 VAL A O 1
ATOM 1412 N N . GLN A 1 194 ? 0.729 -2.610 5.391 1.00 66.06 194 GLN A N 1
ATOM 1413 C CA . GLN A 1 194 ? 1.597 -2.844 4.241 1.00 66.06 194 GLN A CA 1
ATOM 1414 C C . GLN A 1 194 ? 2.867 -2.031 4.423 1.00 66.06 194 GLN A C 1
ATOM 1416 O O . GLN A 1 194 ? 2.869 -0.821 4.197 1.00 66.06 194 GLN A O 1
ATOM 1421 N N . ASP A 1 195 ? 3.920 -2.717 4.840 1.00 65.00 195 ASP A N 1
ATOM 1422 C CA . ASP A 1 195 ? 5.300 -2.263 4.738 1.00 65.00 195 ASP A CA 1
ATOM 1423 C C . ASP A 1 195 ? 5.964 -3.118 3.642 1.00 65.00 195 ASP A C 1
ATOM 1425 O O . ASP A 1 195 ? 5.749 -4.329 3.585 1.00 65.00 195 ASP A O 1
ATOM 1429 N N . PHE A 1 196 ? 6.700 -2.511 2.708 1.00 60.78 196 PHE A N 1
ATOM 1430 C CA . PHE A 1 196 ? 7.327 -3.278 1.621 1.00 60.78 196 PHE A CA 1
ATOM 1431 C C . PHE A 1 196 ? 8.603 -3.979 2.090 1.00 60.78 196 PHE A C 1
ATOM 1433 O O . PHE A 1 196 ? 9.057 -4.944 1.464 1.00 60.78 196 PHE A O 1
ATOM 1440 N N . GLU A 1 197 ? 9.188 -3.472 3.167 1.00 63.56 197 GLU A N 1
ATOM 1441 C CA . GLU A 1 197 ? 10.461 -3.882 3.722 1.00 63.56 197 GLU A CA 1
ATOM 1442 C C . GLU A 1 197 ? 10.293 -5.045 4.708 1.00 63.56 197 GLU A C 1
ATOM 1444 O O . GLU A 1 197 ? 11.124 -5.962 4.743 1.00 63.56 197 GLU A O 1
ATOM 1449 N N . THR A 1 198 ? 9.194 -5.047 5.462 1.00 67.25 198 THR A N 1
ATOM 1450 C CA . THR A 1 198 ? 8.905 -6.040 6.499 1.00 67.25 198 THR A CA 1
ATOM 1451 C C . THR A 1 198 ? 7.784 -6.964 6.049 1.00 67.25 198 THR A C 1
ATOM 1453 O O . THR A 1 198 ? 6.702 -6.524 5.686 1.00 67.25 198 THR A O 1
ATOM 1456 N N . ALA A 1 199 ? 8.016 -8.279 6.094 1.00 70.81 199 ALA A N 1
ATOM 1457 C CA . ALA A 1 199 ? 6.941 -9.237 5.849 1.00 70.81 199 ALA A CA 1
ATOM 1458 C C . ALA A 1 199 ? 5.806 -9.011 6.853 1.00 70.81 199 ALA A C 1
ATOM 1460 O O . ALA A 1 199 ? 6.097 -8.920 8.044 1.00 70.81 199 ALA A O 1
ATOM 1461 N N . ASP A 1 200 ? 4.549 -9.027 6.401 1.00 71.69 200 ASP A N 1
ATOM 1462 C CA . ASP A 1 200 ? 3.385 -8.732 7.244 1.00 71.69 200 ASP A CA 1
ATOM 1463 C C . ASP A 1 200 ? 3.449 -9.474 8.586 1.00 71.69 200 ASP A C 1
ATOM 1465 O O . ASP A 1 200 ? 3.450 -8.865 9.637 1.00 71.69 200 ASP A O 1
ATOM 1469 N N . ALA A 1 201 ? 3.699 -10.786 8.599 1.00 74.31 201 ALA A N 1
ATOM 1470 C CA . ALA A 1 201 ? 3.815 -11.568 9.839 1.00 74.31 201 ALA A CA 1
ATOM 1471 C C . ALA A 1 201 ? 4.855 -11.066 10.872 1.00 74.31 201 ALA A C 1
ATOM 1473 O O . ALA A 1 201 ? 4.780 -11.445 12.043 1.00 74.31 201 ALA A O 1
ATOM 1474 N N . ALA A 1 202 ? 5.843 -10.276 10.450 1.00 72.56 202 ALA A N 1
ATOM 1475 C CA . ALA A 1 202 ? 6.894 -9.707 11.287 1.00 72.56 202 ALA A CA 1
ATOM 1476 C C . ALA A 1 202 ? 6.616 -8.255 11.720 1.00 72.56 202 ALA A C 1
ATOM 1478 O O . ALA A 1 202 ? 7.332 -7.747 12.582 1.00 72.56 202 ALA A O 1
ATOM 1479 N N . ILE A 1 203 ? 5.580 -7.608 11.178 1.00 69.62 203 ILE A N 1
ATOM 1480 C CA . ILE A 1 203 ? 5.201 -6.235 11.515 1.00 69.62 203 ILE A CA 1
ATOM 1481 C C . ILE A 1 203 ? 4.513 -6.212 12.903 1.00 69.62 203 ILE A C 1
ATOM 1483 O O . ILE A 1 203 ? 3.501 -6.893 13.128 1.00 69.62 203 ILE A O 1
ATOM 1487 N N . PRO A 1 204 ? 5.023 -5.425 13.870 1.00 63.91 204 PRO A N 1
ATOM 1488 C CA . PRO A 1 204 ? 4.337 -5.159 15.127 1.00 63.91 204 PRO A CA 1
ATOM 1489 C C . PRO A 1 204 ? 3.314 -4.036 14.913 1.00 63.91 204 PRO A C 1
ATOM 1491 O O . PRO A 1 204 ? 3.657 -2.939 14.489 1.00 63.91 204 PRO A O 1
ATOM 1494 N N . PHE A 1 205 ? 2.043 -4.251 15.228 1.00 69.06 205 PHE A N 1
ATOM 1495 C CA . PHE A 1 205 ? 1.025 -3.201 15.091 1.00 69.06 205 PHE A CA 1
ATOM 1496 C C . PHE A 1 205 ? 0.355 -2.915 16.454 1.00 69.06 205 PHE A C 1
ATOM 1498 O O . PHE A 1 205 ? 0.449 -3.688 17.419 1.00 69.06 205 PHE A O 1
ATOM 1505 N N . ALA A 1 206 ? -0.367 -1.795 16.519 1.00 64.00 206 ALA A N 1
ATOM 1506 C CA . ALA A 1 206 ? -1.166 -1.355 17.657 1.00 64.00 206 ALA A CA 1
ATOM 1507 C C . ALA A 1 206 ? -2.548 -0.883 17.170 1.00 64.00 206 ALA A C 1
ATOM 1509 O O . ALA A 1 206 ? -2.656 0.111 16.460 1.00 64.00 206 ALA A O 1
ATOM 1510 N N . ALA A 1 207 ? -3.636 -1.557 17.553 1.00 63.34 207 ALA A N 1
ATOM 1511 C CA . ALA A 1 207 ? -4.971 -0.987 17.375 1.00 63.34 207 ALA A CA 1
ATOM 1512 C C . ALA A 1 207 ? -5.284 -0.103 18.585 1.00 63.34 207 ALA A C 1
ATOM 1514 O O . ALA A 1 207 ? -5.256 -0.564 19.728 1.00 63.34 207 ALA A O 1
ATOM 1515 N N . VAL A 1 208 ? -5.583 1.170 18.349 1.00 65.44 208 VAL A N 1
ATOM 1516 C CA . VAL A 1 208 ? -5.970 2.107 19.402 1.00 65.44 208 VAL A CA 1
ATOM 1517 C C . VAL A 1 208 ? -7.457 2.393 19.261 1.00 65.44 208 VAL A C 1
ATOM 1519 O O . VAL A 1 208 ? -7.928 2.878 18.234 1.00 65.44 208 VAL A O 1
ATOM 1522 N N . ILE A 1 209 ? -8.213 2.110 20.317 1.00 68.31 209 ILE A N 1
ATOM 1523 C CA . ILE A 1 209 ? -9.603 2.555 20.423 1.00 68.31 209 ILE A CA 1
ATOM 1524 C C . ILE A 1 209 ? -9.563 3.889 21.164 1.00 68.31 209 ILE A C 1
ATOM 1526 O O . ILE A 1 209 ? -9.388 3.927 22.386 1.00 68.31 209 ILE A O 1
ATOM 1530 N N . LEU A 1 210 ? -9.648 4.987 20.409 1.00 68.00 210 LEU A N 1
ATOM 1531 C CA . LEU A 1 210 ? -9.667 6.324 20.987 1.00 68.00 210 LEU A CA 1
ATOM 1532 C C . LEU A 1 210 ? -11.044 6.620 21.583 1.00 68.00 210 LEU A C 1
ATOM 1534 O O . LEU A 1 210 ? -12.095 6.186 21.099 1.00 68.00 210 LEU A O 1
ATOM 1538 N N . GLY A 1 211 ? -10.968 7.358 22.684 1.00 63.19 211 GLY A N 1
ATOM 1539 C CA . GLY A 1 211 ? -12.049 7.672 23.596 1.00 63.19 211 GLY A CA 1
ATOM 1540 C C . GLY A 1 211 ? -13.307 8.289 23.030 1.00 63.19 211 GLY A C 1
ATOM 1541 O O . GLY A 1 211 ? -13.380 8.745 21.894 1.00 63.19 211 GLY A O 1
ATOM 1542 N N . VAL A 1 212 ? -14.282 8.335 23.932 1.00 57.12 212 VAL A N 1
ATOM 1543 C CA . VAL A 1 212 ? -15.641 8.848 23.775 1.00 57.12 212 VAL A CA 1
ATOM 1544 C C . VAL A 1 212 ? -15.693 10.139 22.965 1.00 57.12 212 VAL A C 1
ATOM 1546 O O . VAL A 1 212 ? -15.275 11.191 23.430 1.00 57.12 212 VAL A O 1
ATOM 1549 N N . VAL A 1 213 ? -16.259 10.056 21.763 1.00 54.75 213 VAL A N 1
ATOM 1550 C CA . VAL A 1 213 ? -16.363 11.184 20.824 1.00 54.75 213 VAL A CA 1
ATOM 1551 C C . VAL A 1 213 ? -17.517 12.127 21.204 1.00 54.75 213 VAL A C 1
ATOM 1553 O O . VAL A 1 213 ? -17.503 13.303 20.855 1.00 54.75 213 VAL A O 1
ATOM 1556 N N . SER A 1 214 ? -18.536 11.620 21.915 1.00 49.41 214 SER A N 1
ATOM 1557 C CA . SER A 1 214 ? -19.593 12.398 22.589 1.00 49.41 214 SER A CA 1
ATOM 1558 C C . SER A 1 214 ? -20.489 11.495 23.457 1.00 49.41 214 SER A C 1
ATOM 1560 O O . SER A 1 214 ? -20.590 10.292 23.209 1.00 49.41 214 SER A O 1
ATOM 1562 N N . SER A 1 215 ? -21.158 12.067 24.468 1.00 44.16 215 SER A N 1
ATOM 1563 C CA . SER A 1 215 ? -22.252 11.427 25.220 1.00 44.16 215 SER A CA 1
ATOM 1564 C C . SER A 1 215 ? -23.071 12.474 26.002 1.00 44.16 215 SER A C 1
ATOM 1566 O O . SER A 1 215 ? -22.505 13.496 26.399 1.00 44.16 215 SER A O 1
ATOM 1568 N N . PRO A 1 216 ? -24.364 12.244 26.313 1.00 47.53 216 PRO A N 1
ATOM 1569 C CA . PRO A 1 216 ? -25.029 12.942 27.419 1.00 47.53 216 PRO A CA 1
ATOM 1570 C C . PRO A 1 216 ? -24.386 12.638 28.792 1.00 47.53 216 PRO A C 1
ATOM 1572 O O . PRO A 1 216 ? -24.545 13.430 29.718 1.00 47.53 216 PRO A O 1
ATOM 1575 N N . ASN A 1 217 ? -23.613 11.551 28.920 1.00 50.12 217 ASN A N 1
ATOM 1576 C CA . ASN A 1 217 ? -22.834 11.199 30.110 1.00 50.12 217 ASN A CA 1
ATOM 1577 C C . ASN A 1 217 ? -21.340 11.451 29.848 1.00 50.12 217 ASN A C 1
ATOM 1579 O O . ASN A 1 217 ? -20.640 10.610 29.291 1.00 50.12 217 ASN A O 1
ATOM 1583 N N . LYS A 1 218 ? -20.868 12.646 30.219 1.00 48.56 218 LYS A N 1
ATOM 1584 C CA . LYS A 1 218 ? -19.498 13.137 29.990 1.00 48.56 218 LYS A CA 1
ATOM 1585 C C . LYS A 1 218 ? -18.419 12.169 30.492 1.00 48.56 218 LYS A C 1
ATOM 1587 O O . LYS A 1 218 ? -18.106 12.152 31.680 1.00 48.56 218 LYS A O 1
ATOM 1592 N N . ILE A 1 219 ? -17.769 11.469 29.572 1.00 55.09 219 ILE A N 1
ATOM 1593 C CA . ILE A 1 219 ? -16.350 11.137 29.723 1.00 55.09 219 ILE A CA 1
ATOM 1594 C C . ILE A 1 219 ? -15.584 12.339 29.172 1.00 55.09 219 ILE A C 1
ATOM 1596 O O . ILE A 1 219 ? -15.990 12.889 28.150 1.00 55.09 219 ILE A O 1
ATOM 1600 N N . ALA A 1 220 ? -14.563 12.819 29.883 1.00 56.28 220 ALA A N 1
ATOM 1601 C CA . ALA A 1 220 ? -13.783 13.962 29.418 1.00 56.28 220 ALA A CA 1
ATOM 1602 C C . ALA A 1 220 ? -13.125 13.645 28.063 1.00 56.28 220 ALA A C 1
ATOM 1604 O O . ALA A 1 220 ? -12.605 12.542 27.876 1.00 56.28 220 ALA A O 1
ATOM 1605 N N . ASP A 1 221 ? -13.141 14.615 27.144 1.00 59.03 221 ASP A N 1
ATOM 1606 C CA . ASP A 1 221 ? -12.443 14.512 25.863 1.00 59.03 221 ASP A CA 1
ATOM 1607 C C . ASP A 1 221 ? -10.971 14.133 26.103 1.00 59.03 221 ASP A C 1
ATOM 1609 O O . ASP A 1 221 ? -10.305 14.699 26.973 1.00 59.03 221 ASP A O 1
ATOM 1613 N N . GLY A 1 222 ? -10.458 13.176 25.328 1.00 64.69 222 GLY A N 1
ATOM 1614 C CA . GLY A 1 222 ? -9.051 12.771 25.380 1.00 64.69 222 GLY A CA 1
ATOM 1615 C C . GLY A 1 222 ? -8.702 11.618 26.328 1.00 64.69 222 GLY A C 1
ATOM 1616 O O . GLY A 1 222 ? -7.522 11.297 26.429 1.00 64.69 222 GLY A O 1
ATOM 1617 N N . LEU A 1 223 ? -9.672 10.968 26.986 1.00 78.88 223 LEU A N 1
ATOM 1618 C CA . LEU A 1 223 ? -9.429 9.704 27.703 1.00 78.88 223 LEU A CA 1
ATOM 1619 C C . LEU A 1 223 ? -9.472 8.508 26.747 1.00 78.88 223 LEU A C 1
ATOM 1621 O O . LEU A 1 223 ? -10.404 8.401 25.967 1.00 78.88 223 LEU A O 1
ATOM 1625 N N . ASN A 1 224 ? -8.539 7.565 26.840 1.00 82.19 224 ASN A N 1
ATOM 1626 C CA . ASN A 1 224 ? -8.522 6.363 25.999 1.00 82.19 224 ASN A CA 1
ATOM 1627 C C . ASN A 1 224 ? -9.142 5.159 26.708 1.00 82.19 224 ASN A C 1
ATOM 1629 O O . ASN A 1 224 ? -9.149 5.092 27.936 1.00 82.19 224 ASN A O 1
ATOM 1633 N N . VAL A 1 225 ? -9.651 4.187 25.947 1.00 86.44 225 VAL A N 1
ATOM 1634 C CA . VAL A 1 225 ? -10.108 2.914 26.522 1.00 86.44 225 VAL A CA 1
ATOM 1635 C C . VAL A 1 225 ? -8.888 2.077 26.906 1.00 86.44 225 VAL A C 1
ATOM 1637 O O . VAL A 1 225 ? -7.948 1.939 26.126 1.00 86.44 225 VAL A O 1
ATOM 1640 N N . VAL A 1 226 ? -8.898 1.498 28.105 1.00 87.69 226 VAL A N 1
ATOM 1641 C CA . VAL A 1 226 ? -7.905 0.502 28.516 1.00 87.69 226 VAL A CA 1
ATOM 1642 C C . VAL A 1 226 ? -8.241 -0.834 27.852 1.00 87.69 226 VAL A C 1
ATOM 1644 O O . VAL A 1 226 ? -9.303 -1.405 28.085 1.00 87.69 226 VAL A O 1
ATOM 1647 N N . LEU A 1 227 ? -7.317 -1.340 27.039 1.00 85.94 227 LEU A N 1
ATOM 1648 C CA . LEU A 1 227 ? -7.452 -2.578 26.268 1.00 85.94 227 LEU A CA 1
ATOM 1649 C C . LEU A 1 227 ? -6.564 -3.704 26.802 1.00 85.94 227 LEU A C 1
ATOM 1651 O O . LEU A 1 227 ? -6.940 -4.866 26.688 1.00 85.94 227 LEU A O 1
ATOM 1655 N N . GLU A 1 228 ? -5.419 -3.365 27.398 1.00 86.06 228 GLU A N 1
ATOM 1656 C CA . GLU A 1 228 ? -4.439 -4.303 27.958 1.00 86.06 228 GLU A CA 1
ATOM 1657 C C . GLU A 1 228 ? -4.067 -3.877 29.391 1.00 86.06 228 GLU A C 1
ATOM 1659 O O . GLU A 1 228 ? -3.025 -3.257 29.614 1.00 86.06 228 GLU A O 1
ATOM 1664 N N . PRO A 1 229 ? -4.908 -4.159 30.405 1.00 85.06 229 PRO A N 1
ATOM 1665 C CA . PRO A 1 229 ? -4.789 -3.553 31.735 1.00 85.06 229 PRO A CA 1
ATOM 1666 C C . PRO A 1 229 ? -3.424 -3.727 32.413 1.00 85.06 229 PRO A C 1
ATOM 1668 O O . PRO A 1 229 ? -3.009 -2.848 33.173 1.00 85.06 229 PRO A O 1
ATOM 1671 N N . THR A 1 230 ? -2.741 -4.839 32.137 1.00 85.25 230 THR A N 1
ATOM 1672 C CA . THR A 1 230 ? -1.457 -5.225 32.738 1.00 85.25 230 THR A CA 1
ATOM 1673 C C . THR A 1 230 ? -0.242 -4.858 31.882 1.00 85.25 230 THR A C 1
ATOM 1675 O O . THR A 1 230 ? 0.884 -5.118 32.299 1.00 85.25 230 THR A O 1
ATOM 1678 N N . ALA A 1 231 ? -0.436 -4.296 30.685 1.00 82.44 231 ALA A N 1
ATOM 1679 C CA . ALA A 1 231 ? 0.661 -3.911 29.804 1.00 82.44 231 ALA A CA 1
ATOM 1680 C C . ALA A 1 231 ? 1.279 -2.563 30.208 1.00 82.44 231 ALA A C 1
ATOM 1682 O O . ALA A 1 231 ? 0.648 -1.727 30.856 1.00 82.44 231 ALA A O 1
ATOM 1683 N N . SER A 1 232 ? 2.517 -2.331 29.763 1.00 79.75 232 SER A N 1
ATOM 1684 C CA . SER A 1 232 ? 3.206 -1.040 29.908 1.00 79.75 232 SER A CA 1
ATOM 1685 C C . SER A 1 232 ? 2.510 0.096 29.150 1.00 79.75 232 SER A C 1
ATOM 1687 O O . SER A 1 232 ? 2.620 1.261 29.536 1.00 79.75 232 SER A O 1
ATOM 1689 N N . ASP A 1 233 ? 1.770 -0.239 28.092 1.00 79.19 233 ASP A N 1
ATOM 1690 C CA . ASP A 1 233 ? 0.913 0.688 27.366 1.00 79.19 233 ASP A CA 1
ATOM 1691 C C . ASP A 1 233 ? -0.532 0.167 27.319 1.00 79.19 233 ASP A C 1
ATOM 1693 O O . ASP A 1 233 ? -0.931 -0.512 26.374 1.00 79.19 233 ASP A O 1
ATOM 1697 N N . PRO A 1 234 ? -1.325 0.439 28.366 1.00 83.00 234 PRO A N 1
ATOM 1698 C CA . PRO A 1 234 ? -2.605 -0.229 28.593 1.00 83.00 234 PRO A CA 1
ATOM 1699 C C . PRO A 1 234 ? -3.713 0.182 27.619 1.00 83.00 234 PRO A C 1
ATOM 1701 O O . PRO A 1 234 ? -4.721 -0.507 27.514 1.00 83.00 234 PRO A O 1
ATOM 1704 N N . GLN A 1 235 ? -3.542 1.295 26.911 1.00 80.31 235 GLN A N 1
ATOM 1705 C CA . GLN A 1 235 ? -4.471 1.804 25.894 1.00 80.31 235 GLN A CA 1
ATOM 1706 C C . GLN A 1 235 ? -4.236 1.209 24.496 1.00 80.31 235 GLN A C 1
ATOM 1708 O O . GLN A 1 235 ? -5.004 1.474 23.574 1.00 80.31 235 GLN A O 1
ATOM 1713 N N . THR A 1 236 ? -3.175 0.416 24.330 1.00 79.88 236 THR A N 1
ATOM 1714 C CA . THR A 1 236 ? -2.814 -0.196 23.052 1.00 79.88 236 THR A CA 1
ATOM 1715 C C . THR A 1 236 ? -3.393 -1.601 22.966 1.00 79.88 236 THR A C 1
ATOM 1717 O O . THR A 1 236 ? -2.968 -2.517 23.668 1.00 79.88 236 THR A O 1
ATOM 1720 N N . GLY A 1 237 ? -4.368 -1.781 22.078 1.00 80.88 237 GLY A N 1
ATOM 1721 C CA . GLY A 1 237 ? -4.967 -3.068 21.762 1.00 80.88 237 GLY A CA 1
ATOM 1722 C C . GLY A 1 237 ? -4.113 -3.813 20.751 1.00 80.88 237 GLY A C 1
ATOM 1723 O O . GLY A 1 237 ? -4.204 -3.583 19.547 1.00 80.88 237 GLY A O 1
ATOM 1724 N N . ARG A 1 238 ? -3.293 -4.750 21.222 1.00 80.06 238 ARG A N 1
ATOM 1725 C CA . ARG A 1 238 ? -2.532 -5.618 20.319 1.00 80.06 238 ARG A CA 1
ATOM 1726 C C . ARG A 1 238 ? -3.487 -6.575 19.597 1.00 80.06 238 ARG A C 1
ATOM 1728 O O . ARG A 1 238 ? -4.366 -7.186 20.198 1.00 80.06 238 ARG A O 1
ATOM 1735 N N . THR A 1 239 ? -3.341 -6.662 18.296 1.00 83.88 239 THR A N 1
ATOM 1736 C CA . THR A 1 239 ? -3.947 -7.633 17.392 1.00 83.88 239 THR A CA 1
ATOM 1737 C C . THR A 1 239 ? -2.974 -8.806 17.178 1.00 83.88 239 THR A C 1
ATOM 1739 O O . THR A 1 239 ? -1.875 -8.859 17.734 1.00 83.88 239 THR A O 1
ATOM 1742 N N . SER A 1 240 ? -3.400 -9.816 16.443 1.00 86.81 240 SER A N 1
ATOM 1743 C CA . SER A 1 240 ? -2.567 -10.940 16.031 1.00 86.81 240 SER A CA 1
ATOM 1744 C C . SER A 1 240 ? -2.582 -11.037 14.517 1.00 86.81 240 SER A C 1
ATOM 1746 O O . SER A 1 240 ? -3.626 -10.786 13.910 1.00 86.81 240 SER A O 1
ATOM 1748 N N . TYR A 1 241 ? -1.452 -11.436 13.934 1.00 87.62 241 TYR A N 1
ATOM 1749 C CA . TYR A 1 241 ? -1.377 -11.742 12.512 1.00 87.62 241 TYR A CA 1
ATOM 1750 C C . TYR A 1 241 ? -2.230 -12.973 12.169 1.00 87.62 241 TYR A C 1
ATOM 1752 O O . TYR A 1 241 ? -2.213 -13.983 12.875 1.00 87.62 241 TYR A O 1
ATOM 1760 N N . ASP A 1 242 ? -2.962 -12.872 11.071 1.00 90.06 242 ASP A N 1
ATOM 1761 C CA . ASP A 1 242 ? -3.859 -13.855 10.488 1.00 90.06 242 ASP A CA 1
ATOM 1762 C C . ASP A 1 242 ? -3.766 -13.777 8.957 1.00 90.06 242 ASP A C 1
ATOM 1764 O O . ASP A 1 242 ? -4.492 -13.036 8.292 1.00 90.06 242 ASP A O 1
ATOM 1768 N N . ALA A 1 243 ? -2.904 -14.613 8.377 1.00 87.88 243 ALA A N 1
ATOM 1769 C CA . ALA A 1 243 ? -2.735 -14.710 6.927 1.00 87.88 243 ALA A CA 1
ATOM 1770 C C . ALA A 1 243 ? -4.034 -15.064 6.173 1.00 87.88 243 ALA A C 1
ATOM 1772 O O . ALA A 1 243 ? -4.130 -14.829 4.965 1.00 87.88 243 ALA A O 1
ATOM 1773 N N . ALA A 1 244 ? -5.038 -15.635 6.849 1.00 89.62 244 ALA A N 1
ATOM 1774 C CA . ALA A 1 244 ? -6.326 -15.997 6.261 1.00 89.62 244 ALA A CA 1
ATOM 1775 C C . ALA A 1 244 ? -7.358 -14.856 6.306 1.00 89.62 244 ALA A C 1
ATOM 1777 O O . ALA A 1 244 ? -8.531 -15.083 6.000 1.00 89.62 244 ALA A O 1
ATOM 1778 N N . GLY A 1 245 ? -6.938 -13.638 6.660 1.00 88.38 245 GLY A N 1
ATOM 1779 C CA . GLY A 1 245 ? -7.829 -12.493 6.753 1.00 88.38 245 GLY A CA 1
ATOM 1780 C C . GLY A 1 245 ? -8.609 -12.180 5.468 1.00 88.38 245 GLY A C 1
ATOM 1781 O O . GLY A 1 245 ? -8.151 -12.480 4.359 1.00 88.38 245 GLY A O 1
ATOM 1782 N N . PRO A 1 246 ? -9.814 -11.592 5.597 1.00 89.56 246 PRO A N 1
ATOM 1783 C CA . PRO A 1 246 ? -10.659 -11.267 4.459 1.00 89.56 246 PRO A CA 1
ATOM 1784 C C . PRO A 1 246 ? -10.049 -10.138 3.624 1.00 89.56 246 PRO A C 1
ATOM 1786 O O . PRO A 1 246 ? -9.360 -9.260 4.142 1.00 89.56 246 PRO A O 1
ATOM 1789 N N . MET A 1 247 ? -10.353 -10.138 2.327 1.00 84.75 247 MET A N 1
ATOM 1790 C CA . MET A 1 247 ? -10.024 -9.019 1.446 1.00 84.75 247 MET A CA 1
ATOM 1791 C C . MET A 1 247 ? -11.050 -7.895 1.616 1.00 84.75 247 MET A C 1
ATOM 1793 O O . MET A 1 247 ? -12.256 -8.150 1.652 1.00 84.75 247 MET A O 1
ATOM 1797 N N . SER A 1 248 ? -10.587 -6.652 1.650 1.00 80.44 248 SER A N 1
ATOM 1798 C CA . SER A 1 248 ? -11.411 -5.450 1.653 1.00 80.44 248 SER A CA 1
ATOM 1799 C C . SER A 1 248 ? -10.752 -4.360 0.821 1.00 80.44 248 SER A C 1
ATOM 1801 O O . SER A 1 248 ? -9.551 -4.188 0.898 1.00 80.44 248 SER A O 1
ATOM 1803 N N . ARG A 1 249 ? -11.518 -3.678 -0.042 1.00 74.94 249 ARG A N 1
ATOM 1804 C CA . ARG A 1 249 ? -11.063 -2.566 -0.914 1.00 74.94 249 ARG A CA 1
ATOM 1805 C C . ARG A 1 249 ? -9.722 -2.764 -1.656 1.00 74.94 249 ARG A C 1
ATOM 1807 O O . ARG A 1 249 ? -9.167 -1.793 -2.153 1.00 74.94 249 ARG A O 1
ATOM 1814 N N . GLY A 1 250 ? -9.262 -4.005 -1.823 1.00 68.00 250 GLY A N 1
ATOM 1815 C CA . GLY A 1 250 ? -7.979 -4.343 -2.451 1.00 68.00 250 GLY A CA 1
ATOM 1816 C C . GLY A 1 250 ? -6.899 -4.819 -1.475 1.00 68.00 250 GLY A C 1
ATOM 1817 O O . GLY A 1 250 ? -5.971 -5.487 -1.918 1.00 68.00 250 GLY A O 1
ATOM 1818 N N . ASP A 1 251 ? -7.073 -4.593 -0.175 1.00 75.25 251 ASP A N 1
ATOM 1819 C CA . ASP A 1 251 ? -6.148 -4.977 0.888 1.00 75.25 251 ASP A CA 1
ATOM 1820 C C . ASP A 1 251 ? -6.620 -6.225 1.638 1.00 75.25 251 ASP A C 1
ATOM 1822 O O . ASP A 1 251 ? -7.812 -6.537 1.711 1.00 75.25 251 ASP A O 1
ATOM 1826 N N . ARG A 1 252 ? -5.673 -6.974 2.205 1.00 85.31 252 ARG A N 1
ATOM 1827 C CA . ARG A 1 252 ? -5.973 -8.082 3.114 1.00 85.31 252 ARG A CA 1
ATOM 1828 C C . ARG A 1 252 ? -6.021 -7.546 4.537 1.00 85.31 252 ARG A C 1
ATOM 1830 O O . ARG A 1 252 ? -5.085 -6.895 4.971 1.00 85.31 252 ARG A O 1
ATOM 1837 N N . LEU A 1 253 ? -7.096 -7.844 5.260 1.00 87.81 253 LEU A N 1
ATOM 1838 C CA . LEU A 1 253 ? -7.238 -7.505 6.677 1.00 87.81 253 LEU A CA 1
ATOM 1839 C C . LEU A 1 253 ? -6.642 -8.624 7.538 1.00 87.81 253 LEU A C 1
ATOM 1841 O O . LEU A 1 253 ? -7.353 -9.432 8.153 1.00 87.81 253 LEU A O 1
ATOM 1845 N N . ASP A 1 254 ? -5.324 -8.708 7.471 1.00 88.56 254 ASP A N 1
ATOM 1846 C CA . ASP A 1 254 ? -4.456 -9.759 7.991 1.00 88.56 254 ASP A CA 1
ATOM 1847 C C . ASP A 1 254 ? -4.095 -9.596 9.467 1.00 88.56 254 ASP A C 1
ATOM 1849 O O . ASP A 1 254 ? -3.394 -10.427 10.032 1.00 88.56 254 ASP A O 1
ATOM 1853 N N . TYR A 1 255 ? -4.630 -8.581 10.129 1.00 88.81 255 TYR A N 1
ATOM 1854 C CA . TYR A 1 255 ? -4.477 -8.390 11.558 1.00 88.81 255 TYR A CA 1
ATOM 1855 C C . TYR A 1 255 ? -5.815 -8.335 12.260 1.00 88.81 255 TYR A C 1
ATOM 1857 O O . TYR A 1 255 ? -6.726 -7.668 11.782 1.00 88.81 255 TYR A O 1
ATOM 1865 N N . LEU A 1 256 ? -5.947 -9.001 13.415 1.00 90.06 256 LEU A N 1
ATOM 1866 C CA . LEU A 1 256 ? -7.223 -9.057 14.138 1.00 90.06 256 LEU A CA 1
ATOM 1867 C C . LEU A 1 256 ? -7.114 -8.990 15.661 1.00 90.06 256 LEU A C 1
ATOM 1869 O O . LEU A 1 256 ? -6.219 -9.577 16.265 1.00 90.06 256 LEU A O 1
ATOM 1873 N N . ARG A 1 257 ? -8.064 -8.307 16.300 1.00 90.81 257 ARG A N 1
ATOM 1874 C CA . ARG A 1 257 ? -8.276 -8.339 17.751 1.00 90.81 257 ARG A CA 1
ATOM 1875 C C . ARG A 1 257 ? -9.740 -8.598 18.043 1.00 90.81 257 ARG A C 1
ATOM 1877 O O . ARG A 1 257 ? -10.609 -7.871 17.570 1.00 90.81 257 ARG A O 1
ATOM 1884 N N . SER A 1 258 ? -9.995 -9.595 18.882 1.00 91.25 258 SER A N 1
ATOM 1885 C CA . SER A 1 258 ? -11.320 -9.794 19.464 1.00 91.25 258 SER A CA 1
ATOM 1886 C C . SER A 1 258 ? -11.480 -8.935 20.713 1.00 91.25 258 SER A C 1
ATOM 1888 O O . SER A 1 258 ? -10.578 -8.871 21.548 1.00 91.25 258 SER A O 1
ATOM 1890 N N . TRP A 1 259 ? -12.631 -8.290 20.854 1.00 90.62 259 TRP A N 1
ATOM 1891 C CA . TRP A 1 259 ? -12.958 -7.474 22.012 1.00 90.62 259 TRP A CA 1
ATOM 1892 C C . TRP A 1 259 ? -14.430 -7.629 22.385 1.00 90.62 259 TRP A C 1
ATOM 1894 O O . TRP A 1 259 ? -15.318 -7.335 21.589 1.00 90.62 259 TRP A O 1
ATOM 1904 N N . THR A 1 260 ? -14.689 -8.091 23.607 1.00 92.06 260 THR A N 1
ATOM 1905 C CA . THR A 1 260 ? -16.043 -8.169 24.165 1.00 92.06 260 THR A CA 1
ATOM 1906 C C . THR A 1 260 ? -16.349 -6.900 24.941 1.00 92.06 260 THR A C 1
ATOM 1908 O O . THR A 1 260 ? -15.648 -6.564 25.897 1.00 92.06 260 THR A O 1
ATOM 1911 N N . ILE A 1 261 ? -17.408 -6.202 24.540 1.00 89.50 261 ILE A N 1
ATOM 1912 C CA . ILE A 1 261 ? -17.808 -4.936 25.149 1.00 89.50 261 ILE A CA 1
ATOM 1913 C C . ILE A 1 261 ? -18.432 -5.217 26.513 1.00 89.50 261 ILE A C 1
ATOM 1915 O O . ILE A 1 261 ? -19.445 -5.902 26.609 1.00 89.50 261 ILE A O 1
ATOM 1919 N N . GLY A 1 262 ? -17.831 -4.697 27.579 1.00 90.56 262 GLY A N 1
ATOM 1920 C CA . GLY A 1 262 ? -18.386 -4.796 28.927 1.00 90.56 262 GLY A CA 1
ATOM 1921 C C . GLY A 1 262 ? -19.574 -3.858 29.145 1.00 90.56 262 GLY A C 1
ATOM 1922 O O . GLY A 1 262 ? -19.813 -2.929 28.379 1.00 90.56 262 GLY A O 1
ATOM 1923 N N . THR A 1 263 ? -20.308 -4.066 30.238 1.00 91.12 263 THR A N 1
ATOM 1924 C CA . THR A 1 263 ? -21.274 -3.072 30.749 1.00 91.12 263 THR A CA 1
ATOM 1925 C C . THR A 1 263 ? -20.572 -1.830 31.299 1.00 91.12 263 THR A C 1
ATOM 1927 O O . THR A 1 263 ? -21.152 -0.746 31.336 1.00 91.12 263 THR A O 1
ATOM 1930 N N . THR A 1 264 ? -19.315 -1.990 31.711 1.00 90.50 264 THR A N 1
ATOM 1931 C CA . THR A 1 264 ? -18.397 -0.929 32.115 1.00 90.50 264 THR A CA 1
ATOM 1932 C C . THR A 1 264 ? -17.136 -0.983 31.261 1.00 90.50 264 THR A C 1
ATOM 1934 O O . THR A 1 264 ? -16.730 -2.055 30.808 1.00 90.50 264 THR A O 1
ATOM 1937 N N . LEU A 1 265 ? -16.516 0.175 31.047 1.00 88.62 265 LEU A N 1
ATOM 1938 C CA . LEU A 1 265 ? -15.193 0.302 30.441 1.00 88.62 265 LEU A CA 1
ATOM 1939 C C . LEU A 1 265 ? -14.250 0.959 31.444 1.00 88.62 265 LEU A C 1
ATOM 1941 O O . LEU A 1 265 ? -14.656 1.866 32.163 1.00 88.62 265 LEU A O 1
ATOM 1945 N N . THR A 1 266 ? -12.988 0.549 31.457 1.00 89.94 266 THR A N 1
ATOM 1946 C CA . THR A 1 266 ? -11.942 1.315 32.135 1.00 89.94 266 THR A CA 1
ATOM 1947 C C . THR A 1 266 ? -11.353 2.303 31.133 1.00 89.94 266 THR A C 1
ATOM 1949 O O . T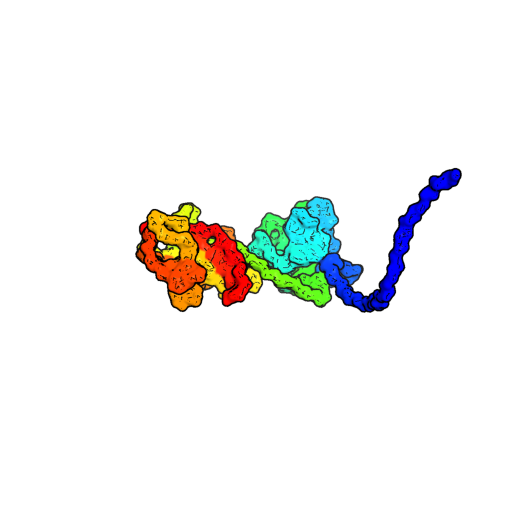HR A 1 266 ? -10.945 1.910 30.039 1.00 89.94 266 THR A O 1
ATOM 1952 N N . VAL A 1 267 ? -11.297 3.582 31.492 1.00 86.88 267 VAL A N 1
ATOM 1953 C CA . VAL A 1 267 ? -10.679 4.649 30.695 1.00 86.88 267 VAL A CA 1
ATOM 1954 C C . VAL A 1 267 ? -9.454 5.220 31.403 1.00 86.88 267 VAL A C 1
ATOM 1956 O O . VAL A 1 267 ? -9.352 5.148 32.627 1.00 86.88 267 VAL A O 1
ATOM 1959 N N . ILE A 1 268 ? -8.516 5.765 30.633 1.00 85.25 268 ILE A N 1
ATOM 1960 C CA . ILE A 1 268 ? -7.215 6.252 31.103 1.00 85.25 268 ILE A CA 1
ATOM 1961 C C . ILE A 1 268 ? -6.878 7.601 30.472 1.00 85.25 268 ILE A C 1
ATOM 1963 O O . ILE A 1 268 ? -7.169 7.826 29.298 1.00 85.25 268 ILE A O 1
ATOM 1967 N N . ASP A 1 269 ? -6.237 8.491 31.228 1.00 83.25 269 ASP A N 1
ATOM 1968 C CA . ASP A 1 269 ? -5.624 9.689 30.649 1.00 83.25 269 ASP A CA 1
ATOM 1969 C C . ASP A 1 269 ? -4.291 9.302 29.975 1.00 83.25 269 ASP A C 1
ATOM 1971 O O . ASP A 1 269 ? -3.373 8.838 30.661 1.00 83.25 269 ASP A O 1
ATOM 1975 N N . PRO A 1 270 ? -4.131 9.483 28.650 1.00 75.94 270 PRO A N 1
ATOM 1976 C CA . PRO A 1 270 ? -2.899 9.120 27.952 1.00 75.94 270 PRO A CA 1
ATOM 1977 C C . PRO A 1 270 ? -1.663 9.884 28.455 1.00 75.94 270 PRO A C 1
ATOM 1979 O O . PRO A 1 270 ? -0.543 9.405 28.263 1.00 75.94 270 PRO A O 1
ATOM 1982 N N . ARG A 1 271 ? -1.843 11.055 29.086 1.00 79.06 271 ARG A N 1
ATOM 1983 C CA . ARG A 1 271 ? -0.768 11.876 29.673 1.00 79.06 271 ARG A CA 1
ATOM 1984 C C . ARG A 1 271 ? -0.446 11.488 31.115 1.00 79.06 271 ARG A C 1
ATOM 1986 O O . ARG A 1 271 ? 0.670 11.730 31.564 1.00 79.06 271 ARG A O 1
ATOM 1993 N N . HIS A 1 272 ? -1.398 10.868 31.807 1.00 82.69 272 HIS A N 1
ATOM 1994 C CA . HIS A 1 272 ? -1.315 10.474 33.212 1.00 82.69 272 HIS A CA 1
ATOM 1995 C C . HIS A 1 272 ? -1.807 9.030 33.370 1.00 82.69 272 HIS A C 1
ATOM 1997 O O . HIS A 1 272 ? -2.921 8.779 33.832 1.00 82.69 272 HIS A O 1
ATOM 2003 N N . LYS A 1 273 ? -0.983 8.064 32.940 1.00 77.31 273 LYS A N 1
ATOM 2004 C CA . LYS A 1 273 ? -1.363 6.642 32.808 1.00 77.31 273 LYS A CA 1
ATOM 2005 C C . LYS A 1 273 ? -1.728 5.953 34.140 1.00 77.31 273 LYS A C 1
ATOM 2007 O O . LYS A 1 273 ? -2.283 4.851 34.157 1.00 77.31 273 LYS A O 1
ATOM 2012 N N . GLU A 1 274 ? -1.404 6.580 35.260 1.00 82.25 274 GLU A N 1
ATOM 2013 C CA . GLU A 1 274 ? -1.821 6.197 36.606 1.00 82.25 274 GLU A CA 1
ATOM 2014 C C . GLU A 1 274 ? -3.314 6.460 36.871 1.00 82.25 274 GLU A C 1
ATOM 2016 O O . GLU A 1 274 ? -3.924 5.773 37.690 1.00 82.25 274 GLU A O 1
ATOM 2021 N N . ASN A 1 275 ? -3.924 7.403 36.148 1.00 84.25 275 ASN A N 1
ATOM 2022 C CA . ASN A 1 275 ? -5.308 7.817 36.342 1.00 84.25 275 ASN A CA 1
ATOM 2023 C C . ASN A 1 275 ? -6.249 6.951 35.504 1.00 84.25 275 ASN A C 1
ATOM 2025 O O . ASN A 1 275 ? -6.442 7.194 34.310 1.00 84.25 275 ASN A O 1
ATOM 2029 N N . ARG A 1 276 ? -6.840 5.939 36.145 1.00 87.94 276 ARG A N 1
ATOM 2030 C CA . ARG A 1 276 ? -7.815 5.028 35.535 1.00 87.94 276 ARG A CA 1
ATOM 2031 C C . ARG A 1 276 ? -9.175 5.147 36.211 1.00 87.94 276 ARG A C 1
ATOM 2033 O O . ARG A 1 276 ? -9.250 5.220 37.436 1.00 87.94 276 ARG A O 1
ATOM 2040 N N . PHE A 1 277 ? -10.236 5.123 35.413 1.00 86.50 277 PHE A N 1
ATOM 2041 C CA . PHE A 1 277 ? -11.611 5.283 35.884 1.00 86.50 277 PHE A CA 1
ATOM 2042 C C . PHE A 1 277 ? -12.524 4.268 35.210 1.00 86.50 277 PHE A C 1
ATOM 2044 O O . PHE A 1 277 ? -12.447 4.093 33.996 1.00 86.50 277 PHE A O 1
ATOM 2051 N N . ASP A 1 278 ? -13.421 3.653 35.974 1.00 89.06 278 ASP A N 1
ATOM 2052 C CA . ASP A 1 278 ? -14.480 2.825 35.406 1.00 89.06 278 ASP A CA 1
ATOM 2053 C C . ASP A 1 278 ? -15.716 3.675 35.121 1.00 89.06 278 ASP A C 1
ATOM 2055 O O . ASP A 1 278 ? -16.166 4.470 35.948 1.00 89.06 278 ASP A O 1
ATOM 2059 N N . VAL A 1 279 ? -16.271 3.496 33.931 1.00 85.12 279 VAL A N 1
ATOM 2060 C CA . VAL A 1 279 ? -17.410 4.258 33.416 1.00 85.12 279 VAL A CA 1
ATOM 2061 C C . VAL A 1 279 ? -18.438 3.316 32.810 1.00 85.12 279 VAL A C 1
ATOM 2063 O O . VAL A 1 279 ? -18.101 2.230 32.337 1.00 85.12 279 VAL A O 1
ATOM 2066 N N . SER A 1 280 ? -19.705 3.727 32.807 1.00 86.56 280 SER A N 1
ATOM 2067 C CA . SER A 1 280 ? -20.742 2.987 32.083 1.00 86.56 280 SER A CA 1
ATOM 2068 C C . SER A 1 280 ? -20.432 2.982 30.588 1.00 86.56 280 SER A C 1
ATOM 2070 O O . SER A 1 280 ? -20.142 4.033 30.019 1.00 86.56 280 SER A O 1
ATOM 2072 N N . ALA A 1 281 ? -20.519 1.811 29.957 1.00 85.50 281 ALA A N 1
ATOM 2073 C CA . ALA A 1 281 ? -20.331 1.670 28.517 1.00 85.50 281 ALA A CA 1
ATOM 2074 C C . ALA A 1 281 ? -21.539 2.193 27.718 1.00 85.50 281 ALA A C 1
ATOM 2076 O O . ALA A 1 281 ? -21.394 2.622 26.576 1.00 85.50 281 ALA A O 1
ATOM 2077 N N . HIS A 1 282 ? -22.731 2.165 28.317 1.00 86.06 282 HIS A N 1
ATOM 2078 C CA . HIS A 1 282 ? -23.984 2.522 27.657 1.00 86.06 282 HIS A CA 1
ATOM 2079 C C . HIS A 1 282 ? -24.004 3.993 27.218 1.00 86.06 282 HIS A C 1
ATOM 2081 O O . HIS A 1 282 ? -23.794 4.909 28.020 1.00 86.06 282 HIS A O 1
ATOM 2087 N N . GLY A 1 283 ? -24.349 4.230 25.952 1.00 80.50 283 GLY A N 1
ATOM 2088 C CA . GLY A 1 283 ? -24.443 5.560 25.355 1.00 80.50 283 GLY A CA 1
ATOM 2089 C C . GLY A 1 283 ? -23.094 6.179 24.986 1.00 80.50 283 GLY A C 1
ATOM 2090 O O . GLY A 1 283 ? -23.051 7.369 24.660 1.00 80.50 283 GLY A O 1
ATOM 2091 N N . LEU A 1 284 ? -21.999 5.415 25.050 1.00 81.75 284 LEU A N 1
ATOM 2092 C CA . LEU A 1 284 ? -20.694 5.860 24.573 1.00 81.75 284 LEU A CA 1
ATOM 2093 C C . LEU A 1 284 ? -20.562 5.648 23.064 1.00 81.75 284 LEU A C 1
ATOM 2095 O O . LEU A 1 284 ? -21.009 4.638 22.519 1.00 81.75 284 LEU A O 1
ATOM 2099 N N . THR A 1 285 ? -19.897 6.595 22.403 1.00 82.75 285 THR A N 1
ATOM 2100 C CA . THR A 1 285 ? -19.439 6.445 21.017 1.00 82.75 285 THR A CA 1
ATOM 2101 C C . THR A 1 285 ? -17.924 6.412 20.995 1.00 82.75 285 THR A C 1
ATOM 2103 O O . THR A 1 285 ? -17.2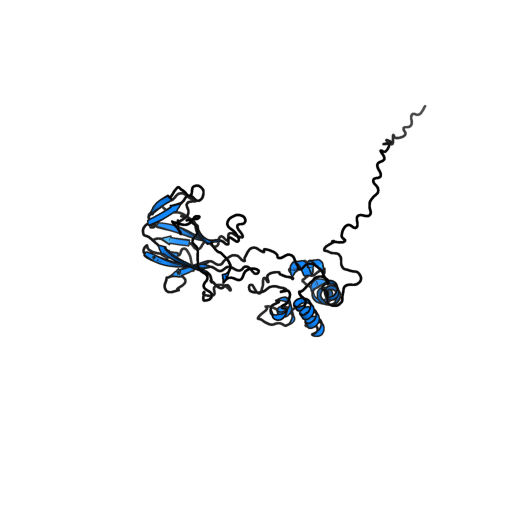91 7.386 21.389 1.00 82.75 285 THR A O 1
ATOM 2106 N N . LEU A 1 286 ? -17.346 5.312 20.538 1.00 82.56 286 LEU A N 1
ATOM 2107 C CA . LEU A 1 286 ? -15.906 5.089 20.474 1.00 82.56 286 LEU A CA 1
ATOM 2108 C C . LEU A 1 286 ? -15.434 5.203 19.033 1.00 82.56 286 LEU A C 1
ATOM 2110 O O . LEU A 1 286 ? -16.168 4.825 18.120 1.00 82.56 286 LEU A O 1
ATOM 2114 N N . ALA A 1 287 ? -14.212 5.678 18.827 1.00 80.75 287 ALA A N 1
ATOM 2115 C CA . ALA A 1 287 ? -13.593 5.710 17.512 1.00 80.75 287 ALA A CA 1
ATOM 2116 C C . ALA A 1 287 ? -12.424 4.721 17.456 1.00 80.75 287 ALA A C 1
ATOM 2118 O O . ALA A 1 287 ? -11.610 4.640 18.375 1.00 80.75 287 ALA A O 1
ATOM 2119 N N . VAL A 1 288 ? -12.354 3.944 16.380 1.00 79.69 288 VAL A N 1
ATOM 2120 C CA . VAL A 1 288 ? -11.331 2.913 16.188 1.00 79.69 288 VAL A CA 1
ATOM 2121 C C . VAL A 1 288 ? -10.283 3.413 15.206 1.00 79.69 288 VAL A C 1
ATOM 2123 O O . VAL A 1 288 ? -10.631 3.874 14.121 1.00 79.69 288 VAL A O 1
ATOM 2126 N N . PHE A 1 289 ? -9.012 3.286 15.581 1.00 75.94 289 PHE A N 1
ATOM 2127 C CA . PHE A 1 289 ? -7.863 3.661 14.766 1.00 75.94 289 PHE A CA 1
ATOM 2128 C C . PHE A 1 289 ? -6.846 2.515 14.745 1.00 75.94 289 PHE A C 1
ATOM 2130 O O . PHE A 1 289 ? -6.575 1.888 15.773 1.00 75.94 289 PHE A O 1
ATOM 2137 N N . ALA A 1 290 ? -6.258 2.250 13.583 1.00 74.25 290 ALA A N 1
ATOM 2138 C CA . ALA A 1 290 ? -5.078 1.400 13.471 1.00 74.25 290 ALA A CA 1
ATOM 2139 C C . ALA A 1 290 ? -3.833 2.289 13.425 1.00 74.25 290 ALA A C 1
ATOM 2141 O O . ALA A 1 290 ? -3.795 3.277 12.690 1.00 74.25 290 ALA A O 1
ATOM 2142 N N . VAL A 1 291 ? -2.834 1.955 14.241 1.00 69.31 291 VAL A N 1
ATOM 2143 C CA . VAL A 1 291 ? -1.563 2.675 14.313 1.00 69.31 291 VAL A CA 1
ATOM 2144 C C . VAL A 1 291 ? -0.430 1.682 14.097 1.00 69.31 291 VAL A C 1
ATOM 2146 O O . VAL A 1 291 ? -0.371 0.623 14.730 1.00 69.31 291 VAL A O 1
ATOM 2149 N N . TYR A 1 292 ? 0.485 2.045 13.206 1.00 65.75 292 TYR A N 1
ATOM 2150 C CA . TYR A 1 292 ? 1.730 1.323 13.015 1.00 65.75 292 TYR A CA 1
ATOM 2151 C C . TYR A 1 292 ? 2.829 1.955 13.878 1.00 65.75 292 TYR A C 1
ATOM 2153 O O . TYR A 1 292 ? 3.001 3.175 13.918 1.00 65.75 292 TYR A O 1
ATOM 2161 N N . LEU A 1 293 ? 3.541 1.117 14.632 1.00 61.28 293 LEU A N 1
ATOM 2162 C CA . LEU A 1 293 ? 4.606 1.535 15.539 1.00 61.28 293 LEU A CA 1
ATOM 2163 C C . LEU A 1 293 ? 5.826 0.661 15.265 1.00 61.28 293 LEU A C 1
ATOM 2165 O O . LEU A 1 293 ? 5.964 -0.402 15.863 1.00 61.28 293 LEU A O 1
ATOM 2169 N N . ASP A 1 294 ? 6.698 1.135 14.380 1.00 51.91 294 ASP A N 1
ATOM 2170 C CA . ASP A 1 294 ? 7.930 0.445 13.981 1.00 51.91 294 ASP A CA 1
ATOM 2171 C C . ASP A 1 294 ? 8.838 0.139 15.196 1.00 51.91 294 ASP A C 1
ATOM 2173 O O . ASP A 1 294 ? 9.299 -0.985 15.395 1.00 51.91 294 ASP A O 1
ATOM 2177 N N . ALA A 1 295 ? 8.986 1.102 16.121 1.00 50.62 295 ALA A N 1
ATOM 2178 C CA . ALA A 1 295 ? 9.627 0.877 17.418 1.00 50.62 295 ALA A CA 1
ATOM 2179 C C . ALA A 1 295 ? 9.100 1.805 18.534 1.00 50.62 295 ALA A C 1
ATOM 2181 O O . ALA A 1 295 ? 9.104 3.036 18.439 1.00 50.62 295 ALA A O 1
ATOM 2182 N N . LEU A 1 296 ? 8.708 1.203 19.660 1.00 50.16 296 LEU A N 1
ATOM 2183 C CA . LEU A 1 296 ? 8.427 1.882 20.933 1.00 50.16 296 LEU A CA 1
ATOM 2184 C C . LEU A 1 296 ? 9.749 1.982 21.726 1.00 50.16 296 LEU A C 1
ATOM 2186 O O . LEU A 1 296 ? 9.973 1.126 22.585 1.00 50.16 296 LEU A O 1
ATOM 2190 N N . PRO A 1 297 ? 10.674 2.925 21.430 1.00 46.19 297 PRO A N 1
ATOM 2191 C CA . PRO A 1 297 ? 10.446 4.366 21.583 1.00 46.19 297 PRO A CA 1
ATOM 2192 C C . PRO A 1 297 ? 11.260 5.223 20.579 1.00 46.19 297 PRO A C 1
ATOM 2194 O O . PRO A 1 297 ? 12.438 5.491 20.810 1.00 46.19 297 PRO A O 1
ATOM 2197 N N . GLY A 1 298 ? 10.668 5.713 19.487 1.00 43.50 298 GLY 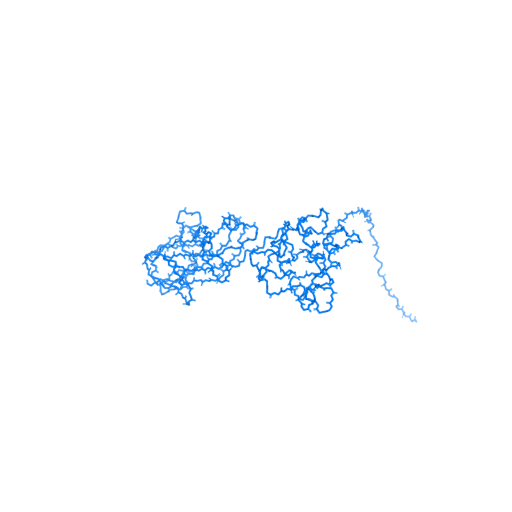A N 1
ATOM 2198 C CA . GLY A 1 298 ? 11.420 6.652 18.636 1.00 43.50 298 GLY A CA 1
ATOM 2199 C C . GLY A 1 298 ? 10.775 7.150 17.351 1.00 43.50 298 GLY A C 1
ATOM 2200 O O . GLY A 1 298 ? 11.203 8.181 16.844 1.00 43.50 298 GLY A O 1
ATOM 2201 N N . GLY A 1 299 ? 9.729 6.503 16.848 1.00 40.75 299 GLY A N 1
ATOM 2202 C CA . GLY A 1 299 ? 9.066 6.965 15.633 1.00 40.75 299 GLY A CA 1
ATOM 2203 C C . GLY A 1 299 ? 7.687 6.350 15.519 1.00 40.75 299 GLY A C 1
ATOM 2204 O O . GLY A 1 299 ? 7.550 5.136 15.442 1.00 40.75 299 GLY A O 1
ATOM 2205 N N . MET A 1 300 ? 6.655 7.189 15.559 1.00 45.78 300 MET A N 1
ATOM 2206 C CA . MET A 1 300 ? 5.313 6.777 15.158 1.00 45.78 300 MET A CA 1
ATOM 2207 C C . MET A 1 300 ? 5.241 6.953 13.645 1.00 45.78 300 MET A C 1
ATOM 2209 O O . MET A 1 300 ? 5.229 8.086 13.160 1.00 45.78 300 MET A O 1
ATOM 2213 N N . ALA A 1 301 ? 5.239 5.848 12.910 1.00 49.84 301 ALA A N 1
ATOM 2214 C CA . ALA A 1 301 ? 5.108 5.855 11.464 1.00 49.84 301 ALA A CA 1
ATOM 2215 C C . ALA A 1 301 ? 3.617 5.722 11.122 1.00 49.84 301 ALA A C 1
ATOM 2217 O O . ALA A 1 301 ? 3.057 4.637 11.099 1.00 49.84 301 ALA A O 1
ATOM 2218 N N . ALA A 1 302 ? 2.992 6.874 10.874 1.00 49.56 302 ALA A N 1
ATOM 2219 C CA . ALA A 1 302 ? 1.615 7.056 10.413 1.00 49.56 302 ALA A CA 1
ATOM 2220 C C . ALA A 1 302 ? 0.483 6.887 11.456 1.00 49.56 302 ALA A C 1
ATOM 2222 O O . ALA A 1 302 ? 0.302 5.862 12.109 1.00 49.56 302 ALA A O 1
ATOM 2223 N N . PHE A 1 303 ? -0.351 7.928 11.532 1.00 49.62 303 PHE A N 1
ATOM 2224 C CA . PHE A 1 303 ? -1.709 7.879 12.065 1.00 49.62 303 PHE A CA 1
ATOM 2225 C C . PHE A 1 303 ? -2.652 8.016 10.871 1.00 49.62 303 PHE A C 1
ATOM 2227 O O . PHE A 1 303 ? -2.552 9.011 10.149 1.00 49.62 303 PHE A O 1
ATOM 2234 N N . ASP A 1 304 ? -3.571 7.077 10.659 1.00 52.16 304 ASP A N 1
ATOM 2235 C CA . ASP A 1 304 ? -4.716 7.332 9.783 1.00 52.16 304 ASP A CA 1
ATOM 2236 C C . ASP A 1 304 ? -5.977 7.541 10.613 1.00 52.16 304 ASP A C 1
ATOM 2238 O O . ASP A 1 304 ? -6.168 6.891 11.635 1.00 52.16 304 ASP A O 1
ATOM 2242 N N . THR A 1 305 ? -6.828 8.464 10.170 1.00 46.31 305 THR A N 1
ATOM 2243 C CA . THR A 1 305 ? -8.074 8.864 10.828 1.00 46.31 305 THR A CA 1
ATOM 2244 C C . THR A 1 305 ? -9.318 8.330 10.117 1.00 46.31 305 THR A C 1
ATOM 2246 O O . THR A 1 305 ? -10.361 8.987 10.099 1.00 46.31 305 THR A O 1
ATOM 2249 N N . SER A 1 306 ? -9.255 7.120 9.553 1.00 51.16 306 SER A N 1
ATOM 2250 C CA . SER A 1 306 ? -10.433 6.387 9.069 1.00 51.16 306 SER A CA 1
ATOM 2251 C C . SER A 1 306 ? -11.230 5.801 10.246 1.00 51.16 306 SER A C 1
ATOM 2253 O O . SER A 1 306 ? -11.366 4.595 10.424 1.00 51.16 306 SER A O 1
ATOM 2255 N N . ALA A 1 307 ? -11.753 6.686 11.098 1.00 58.78 307 ALA A N 1
ATOM 2256 C CA . ALA A 1 307 ? -12.449 6.311 12.320 1.00 58.78 307 ALA A CA 1
ATOM 2257 C C . ALA A 1 307 ? -13.761 5.572 12.014 1.00 58.78 307 ALA A C 1
ATOM 2259 O O . ALA A 1 307 ? -14.808 6.195 11.814 1.00 58.78 307 ALA A O 1
ATOM 2260 N N . SER A 1 308 ? -13.731 4.238 12.041 1.00 74.44 308 SER A N 1
ATOM 2261 C CA . SER A 1 308 ? -14.951 3.463 12.267 1.00 74.44 308 SER A CA 1
ATOM 2262 C C . SER A 1 308 ? -15.444 3.766 13.679 1.00 74.44 308 SER A C 1
ATOM 2264 O O . SER A 1 308 ? -14.670 3.733 14.638 1.00 74.44 308 SER A O 1
ATOM 2266 N N . GLN A 1 309 ? -16.724 4.103 13.816 1.00 83.81 309 GLN A N 1
ATOM 2267 C CA . GLN A 1 309 ? -17.316 4.436 15.110 1.00 83.81 309 GLN A CA 1
ATOM 2268 C C . GLN A 1 309 ? -18.120 3.261 15.653 1.00 83.81 309 GLN A C 1
ATOM 2270 O O . GLN A 1 309 ? -18.851 2.619 14.905 1.00 83.81 309 GLN A O 1
ATOM 2275 N N . ILE A 1 310 ? -18.026 3.016 16.957 1.00 86.06 310 ILE A N 1
ATOM 2276 C CA . ILE A 1 310 ? -18.846 2.045 17.683 1.00 86.06 310 ILE A CA 1
ATOM 2277 C C . ILE A 1 310 ? -19.747 2.822 18.635 1.00 86.06 310 ILE A C 1
ATOM 2279 O O . ILE A 1 310 ? -19.251 3.537 19.500 1.00 86.06 310 ILE A O 1
ATOM 2283 N N . GLN A 1 311 ? -21.059 2.672 18.494 1.00 87.75 311 GLN A N 1
ATOM 2284 C CA . GLN A 1 311 ? -22.043 3.236 19.407 1.00 87.75 311 GLN A CA 1
ATOM 2285 C C . GLN A 1 311 ? -22.608 2.128 20.296 1.00 87.75 311 GLN A C 1
ATOM 2287 O O . GLN A 1 311 ? -23.245 1.192 19.811 1.00 87.75 311 GLN A O 1
ATOM 2292 N N . ILE A 1 312 ? -22.395 2.252 21.602 1.00 86.56 312 ILE A N 1
ATOM 2293 C CA . ILE A 1 312 ? -22.875 1.281 22.584 1.00 86.56 312 ILE A CA 1
ATOM 2294 C C . ILE A 1 312 ? -24.274 1.706 23.038 1.00 86.56 312 ILE A C 1
ATOM 2296 O O . ILE A 1 312 ? -24.460 2.838 23.495 1.00 86.56 312 ILE A O 1
ATOM 2300 N N . GLN A 1 313 ? -25.253 0.819 22.855 1.00 87.00 313 GLN A N 1
ATOM 2301 C CA . GLN A 1 313 ? -26.662 1.032 23.193 1.00 87.00 313 GLN A CA 1
ATOM 2302 C C . GLN A 1 313 ? -27.034 0.531 24.584 1.00 87.00 313 GLN A C 1
ATOM 2304 O O . GLN A 1 313 ? -26.236 -0.192 25.227 1.00 87.00 313 GLN A O 1
#

Sequence (313 aa):
MRAVWLLAACAACGNDRAAPVGDDPGSDDDPLAVSDAPPPGSLDDLHPRILAKRCSGQPGLCHNGQFEPNLSTPALTYAYVVGRPSIEKLDRLRVRPGDAARSVLIDKLRNRNGVSTQMPLGADPLAEADIQALEAWIDGGALRAPGAAPPPVLDNPPHRPEVAIFDAGGARLDGAGPVKVNPGTTLVLRHSVQDFETADAAIPFAAVILGVVSSPNKIADGLNVVLEPTASDPQTGRTSYDAAGPMSRGDRLDYLRSWTIGTTLTVIDPRHKENRFDVSAHGLTLAVFAVYLDALPGGMAAFDTSASQIQIQ

Nearest PDB structures (foldseek):
  8dc0-assembly1_A  TM=4.296E-01  e=4.497E-02  Rattus norvegicus
  3tnm-assembly1_H  TM=4.407E-01  e=5.383E-02  Homo sapiens
  7fe6-assembly1_C  TM=3.729E-01  e=4.235E-02  Streptomyces hygroscopicus
  7cun-assembly1_G  TM=3.679E-01  e=4.497E-02  Homo sapiens
  7v0p-assembly1_E  TM=4.341E-01  e=2.356E+00  Homo sapiens

Foldseek 3Di:
DDDDDDDDDDDDDDDDDPDPPDPPPPPPPPLQDQDPDAPQLALSNLLVVPCLVFAAVDPPHCQCPNDPQNSNGSSSVQQRAELDADPQQNLAGCADAQDPPRHVVLCQLVVDPPGPHHPPPPDDGDDPVSSVSVSVCRNNGVANGVPHDRPPNDQQQWDFKDKWKAFPVRHTQQDDDAREAEAQTKIKIFIFTDDNVDDRQRFWWWKAWFFFPDFPDDDDHQWGFQQQVPDPQRRTNGWHAAPPADDDPRGGRRTIDMDGGHQWTWIARNVHRVDIDIDGLARGKIWIWIWGDRDPPDDGRDTDRPTRIHGYD